Protein AF-A0A3D2R2W8-F1 (afdb_monomer_lite)

Secondary structure (DSSP, 8-state):
----------TTPPPPHHHHHHHHHHHHHTTT-TTHHHHHHHHHT--HHHHHHHHHHHHHHHHHHHTT---EEEEEEGGGHHHHHHH-B--HHHHHHTT-----S-SS-TT--TTSEEEEESS--HHHHHHHHHHS---EEEEEE-GGGGGSS-EEEESS-TT-GGGTT-GGGGGSHHHHHHTT-SEEE-TTS-EEE-SS--TTS-SSTT-EEEE-S-B-GGGEEEEEEE---

Sequence (233 aa):
MYKLDTLPINHGKHWSREAKIEAYQLALELKDDNDLFNKLANHYGRTTTSVQLIIREIAREKFIKSRNIEKLIHFTDARNIESIQKNGLISIDTLNKKKMHYYNCDDKRLDGITDGISISITKRNDYLFQAYHRRQKREWIEIELDPYLLCKANCYFFDTNAANKKFNNRHSELENVGAFISMFSDEVTIQDGRKINRINQSIDETTCSQAEIIVKYKIPKSKIIKITKINVS

pLDDT: mean 90.77, std 13.43, range [25.64, 98.75]

Structure (mmCIF, N/CA/C/O backbone):
data_AF-A0A3D2R2W8-F1
#
_entry.id   AF-A0A3D2R2W8-F1
#
loop_
_atom_site.group_PDB
_atom_site.id
_atom_site.type_symbol
_atom_site.label_atom_id
_atom_site.label_alt_id
_atom_site.label_comp_id
_atom_site.label_asym_id
_atom_site.label_entity_id
_atom_site.label_seq_id
_atom_site.pdbx_PDB_ins_code
_atom_site.Cartn_x
_atom_site.Cartn_y
_atom_site.Cartn_z
_atom_site.occupancy
_atom_site.B_iso_or_equiv
_atom_site.auth_seq_id
_atom_site.auth_comp_id
_atom_site.auth_asym_id
_atom_site.auth_atom_id
_atom_site.pdbx_PDB_model_num
ATOM 1 N N . MET A 1 1 ? -47.255 -19.828 18.029 1.00 29.34 1 MET A N 1
ATOM 2 C CA . MET A 1 1 ? -45.960 -20.394 17.607 1.00 29.34 1 MET A CA 1
ATOM 3 C C . MET A 1 1 ? -45.445 -19.519 16.465 1.00 29.34 1 MET A C 1
ATOM 5 O O . MET A 1 1 ? -46.146 -19.387 15.476 1.00 29.34 1 MET A O 1
ATOM 9 N N . TYR A 1 2 ? -44.324 -18.834 16.718 1.00 25.64 2 TYR A N 1
ATOM 10 C CA . TYR A 1 2 ? -43.532 -17.921 15.871 1.00 25.64 2 TYR A CA 1
ATOM 11 C C . TYR A 1 2 ? -44.209 -16.715 15.190 1.00 25.64 2 TYR A C 1
ATOM 13 O O . TYR A 1 2 ? -44.533 -16.729 14.008 1.00 25.64 2 TYR A O 1
ATOM 21 N N . LYS A 1 3 ? -44.268 -15.606 15.946 1.00 27.34 3 LYS A N 1
ATOM 22 C CA . LYS A 1 3 ? -44.033 -14.264 15.396 1.00 27.34 3 LYS A CA 1
ATOM 23 C C . LYS A 1 3 ? -42.553 -14.173 15.015 1.00 27.34 3 LYS A C 1
ATOM 25 O O . LYS A 1 3 ? -41.693 -14.344 15.874 1.00 27.34 3 LYS A O 1
ATOM 30 N N . LEU A 1 4 ? -42.260 -13.938 13.741 1.00 30.12 4 LEU A N 1
ATOM 31 C CA . LEU A 1 4 ? -40.958 -13.428 13.317 1.00 30.12 4 LEU A CA 1
ATOM 32 C C . LEU A 1 4 ? -41.031 -11.904 13.428 1.00 30.12 4 LEU A C 1
ATOM 34 O O . LEU A 1 4 ? -41.441 -11.217 12.495 1.00 30.12 4 LEU A O 1
ATOM 38 N N . ASP A 1 5 ? -40.715 -11.407 14.620 1.00 32.56 5 ASP A N 1
ATOM 39 C CA . ASP A 1 5 ? -40.625 -9.982 14.912 1.00 32.56 5 ASP A CA 1
ATOM 40 C C . ASP A 1 5 ? -39.363 -9.387 14.248 1.00 32.56 5 ASP A C 1
ATOM 42 O O . ASP A 1 5 ? -38.244 -9.847 14.456 1.00 32.56 5 ASP A O 1
ATOM 46 N N . THR A 1 6 ? -39.594 -8.365 13.417 1.00 34.97 6 THR A N 1
ATOM 47 C CA . THR A 1 6 ? -38.696 -7.270 12.998 1.00 34.97 6 THR A CA 1
ATOM 48 C C . THR A 1 6 ? -37.232 -7.590 12.644 1.00 34.97 6 THR A C 1
ATOM 50 O O . THR A 1 6 ? -36.365 -7.658 13.510 1.00 34.97 6 THR A O 1
ATOM 53 N N . LEU A 1 7 ? -36.898 -7.555 11.349 1.00 42.00 7 LEU A N 1
ATOM 54 C CA . LEU A 1 7 ? -35.577 -7.089 10.898 1.00 42.00 7 LEU A CA 1
ATOM 55 C C . LEU A 1 7 ? -35.745 -5.692 10.296 1.00 42.00 7 LEU A C 1
ATOM 57 O O . LEU A 1 7 ? -36.485 -5.543 9.324 1.00 42.00 7 LEU A O 1
ATOM 61 N N . PRO A 1 8 ? -35.075 -4.664 10.849 1.00 46.59 8 PRO A N 1
ATOM 62 C CA . PRO A 1 8 ? -34.125 -3.946 9.995 1.00 46.59 8 PRO A CA 1
ATOM 63 C C . PRO A 1 8 ? -32.961 -3.319 10.781 1.00 46.59 8 PRO A C 1
ATOM 65 O O . PRO A 1 8 ? -33.159 -2.363 11.528 1.00 46.59 8 PRO A O 1
ATOM 68 N N . ILE A 1 9 ? -31.717 -3.770 10.572 1.00 41.12 9 ILE A N 1
ATOM 69 C CA . ILE A 1 9 ? -30.545 -3.097 11.162 1.00 41.12 9 ILE A CA 1
ATOM 70 C C . ILE A 1 9 ? -29.422 -2.934 10.119 1.00 41.12 9 ILE A C 1
ATOM 72 O O . ILE A 1 9 ? -28.609 -3.815 9.872 1.00 41.12 9 ILE A O 1
ATOM 76 N N . ASN A 1 10 ? -29.380 -1.738 9.522 1.00 49.50 10 ASN A N 1
ATOM 77 C CA . ASN A 1 10 ? -28.161 -0.989 9.173 1.00 49.50 10 ASN A CA 1
ATOM 78 C C . ASN A 1 10 ? -27.127 -1.530 8.155 1.00 49.50 10 ASN A C 1
ATOM 80 O O . ASN A 1 10 ? -26.025 -0.973 8.091 1.00 49.50 10 ASN A O 1
ATOM 84 N N . HIS A 1 11 ? -27.444 -2.486 7.279 1.00 43.28 11 HIS A N 1
ATOM 85 C CA . HIS A 1 11 ? -26.624 -2.715 6.077 1.00 43.28 11 HIS A CA 1
ATOM 86 C C . HIS A 1 11 ? -26.770 -1.529 5.097 1.00 43.28 11 HIS A C 1
ATOM 88 O O . HIS A 1 11 ? -27.789 -1.401 4.428 1.00 43.28 11 HIS A O 1
ATOM 94 N N . GLY A 1 12 ? -25.767 -0.640 5.018 1.00 54.75 12 GLY A N 1
ATOM 95 C CA . GLY A 1 12 ? -25.630 0.314 3.900 1.00 54.75 12 GLY A CA 1
ATOM 96 C C . GL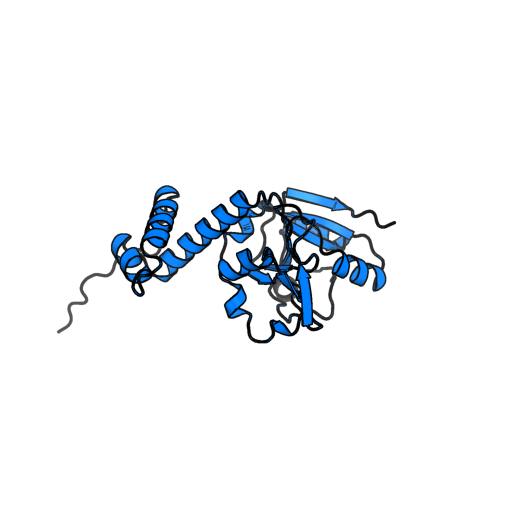Y A 1 12 ? -25.625 1.817 4.211 1.00 54.75 12 GLY A C 1
ATOM 97 O O . GLY A 1 12 ? -25.397 2.603 3.296 1.00 54.75 12 GLY A O 1
ATOM 98 N N . LYS A 1 13 ? -25.811 2.269 5.460 1.00 69.50 13 LYS A N 1
ATOM 99 C CA . LYS A 1 13 ? -25.605 3.701 5.769 1.00 69.50 13 LYS A CA 1
ATOM 100 C C . LYS A 1 13 ? -24.108 4.031 5.726 1.00 69.50 13 LYS A C 1
ATOM 102 O O . LYS A 1 13 ? -23.318 3.441 6.463 1.00 69.50 13 LYS A O 1
ATOM 107 N N . HIS A 1 14 ? -23.739 5.000 4.893 1.00 81.94 14 HIS A N 1
ATOM 108 C CA . HIS A 1 14 ? -22.383 5.535 4.842 1.00 81.94 14 HIS A CA 1
ATOM 109 C C . HIS A 1 14 ? -21.988 6.158 6.190 1.00 81.94 14 HIS A C 1
ATOM 111 O O . HIS A 1 14 ? -22.791 6.829 6.836 1.00 81.94 14 HIS A O 1
ATOM 117 N N . TRP A 1 15 ? -20.745 5.931 6.614 1.00 89.38 15 TRP A N 1
ATOM 118 C CA . TRP A 1 15 ? -20.156 6.649 7.743 1.00 89.38 15 TRP A CA 1
ATOM 119 C C . TRP A 1 15 ? -19.832 8.081 7.317 1.00 89.38 15 TRP A C 1
ATOM 121 O O . TRP A 1 15 ? -19.119 8.264 6.325 1.00 89.38 15 TRP A O 1
ATOM 131 N N . SER A 1 16 ? -20.315 9.076 8.066 1.00 92.38 16 SER A N 1
ATOM 132 C CA . SER A 1 16 ? -19.836 10.453 7.912 1.00 92.38 16 SER A CA 1
ATOM 133 C C . SER A 1 16 ? -18.370 10.548 8.336 1.00 92.38 16 SER A C 1
ATOM 135 O O . SER A 1 16 ? -17.876 9.707 9.094 1.00 92.38 16 SER A O 1
ATOM 137 N N . ARG A 1 17 ? -17.649 11.557 7.840 1.00 92.69 17 ARG A N 1
ATOM 138 C CA . ARG A 1 17 ? -16.234 11.738 8.187 1.00 92.69 17 ARG A CA 1
ATOM 139 C C . ARG A 1 17 ? -16.066 11.991 9.685 1.00 92.69 17 ARG A C 1
ATOM 141 O O . ARG A 1 17 ? -15.151 11.438 10.287 1.00 92.69 17 ARG A O 1
ATOM 148 N N . GLU A 1 18 ? -16.978 12.754 10.272 1.00 94.38 18 GLU A N 1
ATOM 149 C CA . GLU A 1 18 ? -17.028 13.081 11.696 1.00 94.38 18 GLU A CA 1
ATOM 150 C C . GLU A 1 18 ? -17.170 11.803 12.527 1.00 94.38 18 GLU A C 1
ATOM 152 O O . GLU A 1 18 ? -16.348 11.560 13.406 1.00 94.38 18 GLU A O 1
ATOM 157 N N . ALA A 1 19 ? -18.114 10.925 12.167 1.00 93.81 19 ALA A N 1
ATOM 158 C CA . ALA A 1 19 ? -18.330 9.660 12.868 1.00 93.81 19 ALA A CA 1
ATOM 159 C C . ALA A 1 19 ? -17.127 8.712 12.752 1.00 93.81 19 ALA A C 1
ATOM 161 O O . ALA A 1 19 ? -16.802 8.007 13.703 1.00 93.81 19 ALA A O 1
ATOM 162 N N . LYS A 1 20 ? -16.430 8.689 11.603 1.00 95.12 20 LYS A N 1
ATOM 163 C CA . LYS A 1 20 ? -15.195 7.894 11.472 1.00 95.12 20 LYS A CA 1
ATOM 164 C C . LYS A 1 20 ? -14.096 8.400 12.405 1.00 95.12 20 LYS A C 1
ATOM 166 O O . LYS A 1 20 ? -13.394 7.597 13.015 1.00 95.12 20 LYS A O 1
ATOM 171 N N . ILE A 1 21 ? -13.923 9.721 12.477 1.00 95.94 21 ILE A N 1
ATOM 172 C CA . ILE A 1 21 ? -12.906 10.355 13.322 1.00 95.94 21 ILE A CA 1
ATOM 173 C C . ILE A 1 21 ? -13.226 10.114 14.795 1.00 95.94 21 ILE A C 1
ATOM 175 O O . ILE A 1 21 ? -12.336 9.705 15.531 1.00 95.94 21 ILE A O 1
ATOM 179 N N . GLU A 1 22 ? -14.473 10.323 15.206 1.00 96.38 22 GLU A N 1
ATOM 180 C CA . GLU A 1 22 ? -14.934 10.081 16.574 1.00 96.38 22 GLU A CA 1
ATOM 181 C C . GLU A 1 22 ? -14.716 8.620 16.987 1.00 96.38 22 GLU A C 1
ATOM 183 O O . GLU A 1 22 ? -14.049 8.360 17.985 1.00 96.38 22 GLU A O 1
ATOM 188 N N . ALA A 1 23 ? -15.157 7.661 16.166 1.00 95.38 23 ALA A N 1
ATOM 189 C CA . ALA A 1 23 ? -14.964 6.239 16.440 1.00 95.38 23 ALA A CA 1
ATOM 190 C C . ALA A 1 23 ? -13.480 5.861 16.568 1.00 95.38 23 ALA A C 1
ATOM 192 O O . ALA A 1 23 ? -13.120 5.021 17.390 1.00 95.38 23 ALA A O 1
ATOM 193 N N . TYR A 1 24 ? -12.608 6.484 15.768 1.00 96.88 24 TYR A N 1
ATOM 194 C CA . TYR A 1 24 ? -11.163 6.310 15.892 1.00 96.88 24 TYR A CA 1
ATOM 195 C C . TYR A 1 24 ? -10.615 6.878 17.212 1.00 96.88 24 TYR A C 1
ATOM 197 O O . TYR A 1 24 ? -9.767 6.234 17.822 1.00 96.88 24 TYR A O 1
ATOM 205 N N . GLN A 1 25 ? -11.085 8.043 17.671 1.00 96.56 25 GLN A N 1
ATOM 206 C CA . GLN A 1 25 ? -10.645 8.612 18.953 1.00 96.56 25 GLN A CA 1
ATOM 207 C C . GLN A 1 25 ? -11.090 7.751 20.134 1.00 96.56 25 GLN A C 1
ATOM 209 O O . GLN A 1 25 ? -10.258 7.367 20.951 1.00 96.56 25 GLN A O 1
ATOM 214 N N . LEU A 1 26 ? -12.360 7.341 20.153 1.00 95.81 26 LEU A N 1
ATOM 215 C CA . LEU A 1 26 ? -12.875 6.418 21.166 1.00 95.81 26 LEU A CA 1
ATOM 216 C C . LEU A 1 26 ? -12.089 5.100 21.182 1.00 95.81 26 LEU A C 1
ATOM 218 O O . LEU A 1 26 ? -11.812 4.547 22.243 1.00 95.81 26 LEU A O 1
ATOM 222 N N . ALA A 1 27 ? -11.674 4.604 20.013 1.00 95.19 27 ALA A N 1
ATOM 223 C CA . ALA A 1 27 ? -10.847 3.404 19.928 1.00 95.19 27 ALA A CA 1
ATOM 224 C C . ALA A 1 27 ? -9.443 3.572 20.527 1.00 95.19 27 ALA A C 1
ATOM 226 O O . ALA A 1 27 ? -8.891 2.601 21.038 1.00 95.19 27 ALA A O 1
ATOM 227 N N . LEU A 1 28 ?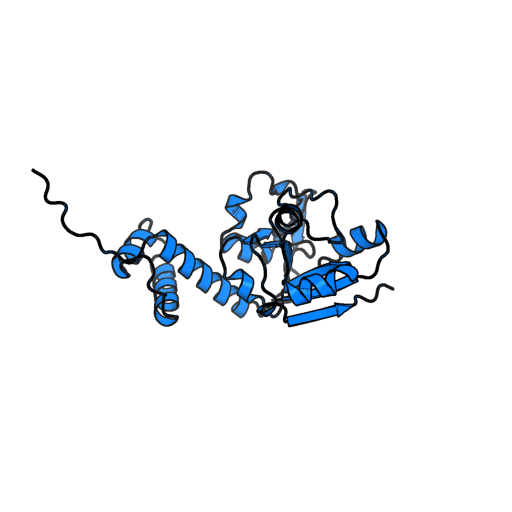 -8.863 4.776 20.479 1.00 94.06 28 LEU A N 1
ATOM 228 C CA . LEU A 1 28 ? -7.593 5.065 21.151 1.00 94.06 28 LEU A CA 1
ATOM 229 C C . LEU A 1 28 ? -7.753 5.130 22.674 1.00 94.06 28 LEU A C 1
ATOM 231 O O . LEU A 1 28 ? -6.869 4.665 23.391 1.00 94.06 28 LEU A O 1
ATOM 235 N N . GLU A 1 29 ? -8.864 5.685 23.158 1.00 93.94 29 GLU A N 1
ATOM 236 C CA . GLU A 1 29 ? -9.182 5.776 24.591 1.00 93.94 29 GLU A CA 1
ATOM 237 C C . GLU A 1 29 ? -9.434 4.395 25.210 1.00 93.94 29 GLU A C 1
ATOM 239 O O . GLU A 1 29 ? -9.015 4.118 26.330 1.00 93.94 29 GLU A O 1
ATOM 244 N N . LEU A 1 30 ? -10.069 3.505 24.449 1.00 90.31 30 LEU A N 1
ATOM 245 C CA . LEU A 1 30 ? -10.447 2.151 24.855 1.00 90.31 30 LEU A CA 1
ATOM 246 C C . LEU A 1 30 ? -9.452 1.077 24.370 1.00 90.31 30 LEU A C 1
ATOM 248 O O . LEU A 1 30 ? -9.806 -0.095 24.272 1.00 90.31 30 LEU A O 1
ATOM 252 N N . LYS A 1 31 ? -8.210 1.445 24.031 1.00 87.31 31 LYS A N 1
ATOM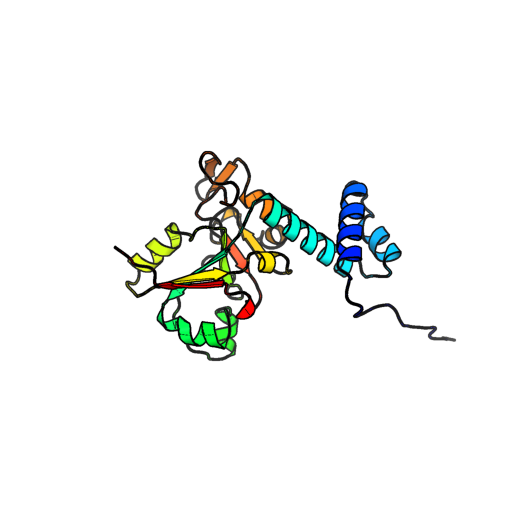 253 C CA . LYS A 1 31 ? -7.230 0.529 23.408 1.00 87.31 31 LYS A CA 1
ATOM 254 C C . LYS A 1 31 ? -6.911 -0.728 24.235 1.00 87.31 31 LYS A C 1
ATOM 256 O O . LYS A 1 31 ? -6.542 -1.746 23.659 1.00 87.31 31 LYS A O 1
ATOM 261 N N . ASP A 1 32 ? -7.044 -0.638 25.559 1.00 90.75 32 ASP A N 1
ATOM 262 C CA . ASP A 1 32 ? -6.749 -1.717 26.511 1.00 90.75 32 ASP A CA 1
ATOM 263 C C . ASP A 1 32 ? -8.006 -2.549 26.854 1.00 90.75 32 ASP A C 1
ATOM 265 O O . ASP A 1 32 ? -7.963 -3.463 27.677 1.00 90.75 32 ASP A O 1
ATOM 269 N N . ASP A 1 33 ? -9.143 -2.239 26.225 1.00 91.00 33 ASP A N 1
ATOM 270 C CA . A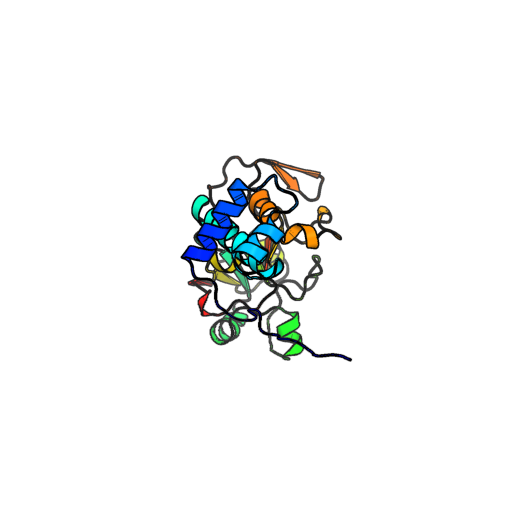SP A 1 33 ? -10.419 -2.914 26.429 1.00 91.00 33 ASP A CA 1
ATOM 271 C C . ASP A 1 33 ? -10.609 -4.061 25.427 1.00 91.00 33 ASP A C 1
ATOM 273 O O . ASP A 1 33 ? -10.778 -3.852 24.222 1.00 91.00 33 ASP A O 1
ATOM 277 N N . ASN A 1 34 ? -10.654 -5.294 25.935 1.00 91.00 34 ASN A N 1
ATOM 278 C CA . ASN A 1 34 ? -10.865 -6.492 25.117 1.00 91.00 34 ASN A CA 1
ATOM 279 C C . ASN A 1 34 ? -12.229 -6.511 24.396 1.00 91.00 34 ASN A C 1
ATOM 281 O O . ASN A 1 34 ? -12.388 -7.247 23.422 1.00 91.00 34 ASN A O 1
ATOM 285 N N . ASP A 1 35 ? -13.202 -5.710 24.843 1.00 93.19 35 ASP A N 1
ATOM 286 C CA . ASP A 1 35 ? -14.546 -5.614 24.263 1.00 93.19 35 ASP A CA 1
ATOM 287 C C . ASP A 1 35 ? -14.755 -4.347 23.404 1.00 93.19 35 ASP A C 1
ATOM 289 O O . ASP A 1 35 ? -15.863 -4.076 22.931 1.00 93.19 35 ASP A O 1
ATOM 293 N N . LEU A 1 36 ? -13.683 -3.580 23.149 1.00 93.69 36 LEU A N 1
ATOM 294 C CA . LEU A 1 36 ? -13.671 -2.324 22.385 1.00 93.69 36 LEU A CA 1
ATOM 295 C C . LEU A 1 36 ? -14.598 -2.344 21.158 1.00 93.69 36 LEU A C 1
ATOM 297 O O . LEU A 1 36 ? -15.464 -1.480 20.990 1.00 93.69 36 LEU A O 1
ATOM 301 N N . PHE A 1 37 ? -14.420 -3.327 20.270 1.00 94.31 37 PHE A N 1
ATOM 302 C CA . PHE A 1 37 ? -15.144 -3.341 19.000 1.00 94.31 37 PHE A CA 1
ATOM 303 C C . PHE A 1 37 ? -16.633 -3.639 19.170 1.00 94.31 37 PHE A C 1
ATOM 305 O O . PHE A 1 37 ? -17.421 -3.120 18.381 1.00 94.31 37 PHE A O 1
ATOM 312 N N . ASN A 1 38 ? -17.029 -4.426 20.174 1.00 95.38 38 ASN A N 1
ATOM 313 C CA . ASN A 1 38 ? -18.440 -4.688 20.462 1.00 95.38 38 ASN A CA 1
ATOM 314 C C . ASN A 1 38 ? -19.109 -3.448 21.062 1.00 95.38 38 ASN A C 1
ATOM 316 O O . ASN A 1 38 ? -20.209 -3.086 20.645 1.00 95.38 38 ASN A O 1
ATOM 320 N N . LYS A 1 39 ? -18.423 -2.734 21.963 1.00 94.75 39 LYS A N 1
ATOM 321 C CA . LYS A 1 39 ? -18.916 -1.469 22.531 1.00 94.75 39 LYS A CA 1
ATOM 322 C C . LYS A 1 39 ? -19.158 -0.419 21.455 1.00 94.75 39 LYS A C 1
ATOM 324 O O . LYS A 1 39 ? -20.251 0.140 21.378 1.00 94.75 39 LYS A O 1
ATOM 329 N N . LEU A 1 40 ? -18.181 -0.203 20.574 1.00 95.00 40 LEU A N 1
ATOM 330 C CA . LEU A 1 40 ? -18.328 0.738 19.464 1.00 95.00 40 LEU A CA 1
ATOM 331 C C . LEU A 1 40 ? -19.383 0.279 18.446 1.00 95.00 40 LEU A C 1
ATOM 333 O O . LEU A 1 40 ? -20.152 1.097 17.945 1.00 95.00 40 LEU A O 1
ATOM 337 N N . ALA A 1 41 ? -19.455 -1.021 18.150 1.00 94.50 41 ALA A N 1
ATOM 338 C CA . ALA A 1 41 ? -20.491 -1.587 17.288 1.00 94.50 41 ALA A CA 1
ATOM 339 C C . ALA A 1 41 ? -21.898 -1.283 17.824 1.00 94.50 41 ALA A C 1
ATOM 341 O O . ALA A 1 41 ? -22.739 -0.776 17.079 1.00 94.50 41 ALA A O 1
ATOM 342 N N . ASN A 1 42 ? -22.124 -1.506 19.119 1.00 93.75 42 ASN A N 1
ATOM 343 C CA . ASN A 1 42 ? -23.388 -1.199 19.784 1.00 93.75 42 ASN A CA 1
ATOM 344 C C . ASN A 1 42 ? -23.674 0.310 19.794 1.00 93.75 42 ASN A C 1
ATOM 346 O O . ASN A 1 42 ? -24.772 0.715 19.420 1.00 93.75 42 ASN A O 1
ATOM 350 N N . HIS A 1 43 ? -22.680 1.137 20.141 1.00 92.44 43 HIS A N 1
ATOM 351 C CA . HIS A 1 43 ? -22.812 2.597 20.185 1.00 92.44 43 HIS A CA 1
ATOM 352 C C . HIS A 1 43 ? -23.249 3.187 18.836 1.00 92.44 43 HIS A C 1
ATOM 354 O O . HIS A 1 43 ? -24.179 3.985 18.772 1.00 92.44 43 HIS A O 1
ATOM 360 N N . TYR A 1 44 ? -22.626 2.748 17.739 1.00 92.12 44 TYR A N 1
ATOM 361 C CA . TYR A 1 44 ? -22.931 3.251 16.398 1.00 92.12 44 TYR A CA 1
ATOM 362 C C . TYR A 1 44 ? -24.054 2.480 15.681 1.00 92.12 44 TYR A C 1
ATOM 364 O O . TYR A 1 44 ? -24.418 2.831 14.554 1.00 92.12 44 TYR A O 1
ATOM 372 N N . GLY A 1 45 ? -24.594 1.414 16.284 1.00 91.38 45 GLY A N 1
ATOM 373 C CA . GLY A 1 45 ? -25.567 0.520 15.647 1.00 91.38 45 GLY A CA 1
ATOM 374 C C . GLY A 1 45 ? -25.014 -0.147 14.380 1.00 91.38 45 GLY A C 1
ATOM 375 O O . GLY A 1 45 ? -25.681 -0.184 13.341 1.00 91.38 45 GLY A O 1
ATOM 376 N N . ARG A 1 46 ? -23.760 -0.606 14.422 1.00 91.44 46 ARG A N 1
ATOM 377 C CA . ARG A 1 46 ? -22.985 -1.135 13.286 1.00 91.44 46 ARG A CA 1
ATOM 378 C C . ARG A 1 46 ? -22.424 -2.513 13.609 1.00 91.44 46 ARG A C 1
ATOM 380 O O . ARG A 1 46 ? -22.275 -2.880 14.760 1.00 91.44 46 ARG A O 1
ATOM 387 N N . THR A 1 47 ? -22.036 -3.266 12.584 1.00 93.31 47 THR A N 1
ATOM 388 C CA . THR A 1 47 ? -21.254 -4.500 12.775 1.00 93.31 47 THR A CA 1
ATOM 389 C C . THR A 1 47 ? -19.838 -4.172 13.261 1.00 93.31 47 THR A C 1
ATOM 391 O O . THR A 1 47 ? -19.255 -3.192 12.783 1.00 93.31 47 THR A O 1
ATOM 394 N N . THR A 1 48 ? -19.233 -5.046 14.065 1.00 94.25 48 THR A N 1
ATOM 395 C CA . THR A 1 48 ? -17.820 -4.948 14.484 1.00 94.25 48 THR A CA 1
ATOM 396 C C . THR A 1 48 ? -16.863 -4.820 13.297 1.00 94.25 48 THR A C 1
ATOM 398 O O . THR A 1 48 ? -15.974 -3.972 13.311 1.00 94.25 48 THR A O 1
ATOM 401 N N . THR A 1 49 ? -17.088 -5.575 12.216 1.00 91.50 49 THR A N 1
ATOM 402 C CA . THR A 1 49 ? -16.299 -5.489 10.976 1.00 91.50 49 THR A CA 1
ATOM 403 C C . THR A 1 49 ? -16.315 -4.081 10.383 1.00 91.50 49 THR A C 1
ATOM 405 O O . THR A 1 49 ? -15.264 -3.536 10.057 1.00 91.50 49 THR A O 1
ATOM 408 N N . SER A 1 50 ? -17.491 -3.455 10.276 1.00 92.19 50 SER A N 1
ATOM 409 C CA . SER A 1 50 ? -17.602 -2.080 9.774 1.00 92.19 50 SER A CA 1
ATOM 410 C C . SER A 1 50 ? -16.838 -1.078 10.641 1.00 92.19 50 SER A C 1
ATOM 412 O O . SER A 1 50 ? -16.242 -0.160 10.083 1.00 92.19 50 SER A O 1
ATOM 414 N N . VAL A 1 51 ? -16.863 -1.235 11.966 1.00 93.94 51 VAL A N 1
ATOM 415 C CA . VAL A 1 51 ? -16.134 -0.361 12.899 1.00 93.94 51 VAL A CA 1
ATOM 416 C C . VAL A 1 51 ? -14.622 -0.562 12.761 1.00 93.94 51 VAL A C 1
ATOM 418 O O . VAL A 1 51 ? -13.867 0.399 12.645 1.00 93.94 51 VAL A O 1
ATOM 421 N N . GLN A 1 52 ? -14.162 -1.812 12.683 1.00 92.69 52 GLN A N 1
ATOM 422 C CA . GLN A 1 52 ? -12.748 -2.112 12.452 1.00 92.69 52 GLN A CA 1
ATOM 423 C C . GLN A 1 52 ? -12.245 -1.512 11.136 1.00 92.69 52 GLN A C 1
ATOM 425 O O . GLN A 1 52 ? -11.149 -0.959 11.097 1.00 92.69 52 GLN A O 1
ATOM 430 N N . LEU A 1 53 ? -13.033 -1.602 10.059 1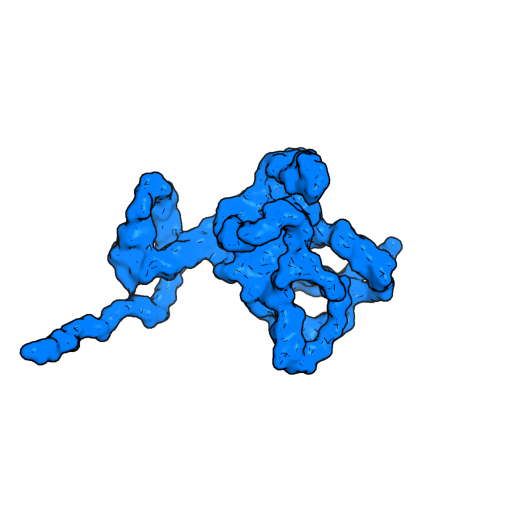.00 91.75 53 LEU A N 1
ATOM 431 C CA . LEU A 1 53 ? -12.657 -1.061 8.753 1.00 91.75 53 LEU A CA 1
ATOM 432 C C . LEU A 1 53 ? -12.471 0.459 8.787 1.00 91.75 53 LEU A C 1
ATOM 434 O O . LEU A 1 53 ? -11.459 0.939 8.283 1.00 91.75 53 LEU A O 1
ATOM 438 N N . ILE A 1 54 ? -13.390 1.208 9.407 1.00 93.94 54 ILE A N 1
ATOM 439 C CA . ILE A 1 54 ? -13.268 2.673 9.484 1.00 93.94 54 ILE A CA 1
ATOM 440 C C . ILE A 1 54 ? -12.145 3.112 10.425 1.00 93.94 54 ILE A C 1
ATOM 442 O O . ILE A 1 54 ? -11.442 4.069 10.111 1.00 93.94 54 ILE A O 1
ATOM 446 N N . ILE A 1 55 ? -11.904 2.387 11.524 1.00 94.75 55 ILE A N 1
ATOM 447 C CA . ILE A 1 55 ? -10.776 2.677 12.422 1.00 94.75 55 ILE A CA 1
ATOM 448 C C . ILE A 1 55 ? -9.464 2.470 11.668 1.00 94.75 55 ILE A C 1
ATOM 450 O O . ILE A 1 55 ? -8.600 3.343 11.694 1.00 94.75 55 ILE A O 1
ATOM 454 N N . ARG A 1 56 ? -9.325 1.349 10.944 1.00 94.31 56 ARG A N 1
ATOM 455 C CA . ARG A 1 56 ? -8.149 1.075 10.103 1.00 94.31 56 ARG A CA 1
ATOM 456 C C . ARG A 1 56 ? -7.967 2.145 9.024 1.00 94.31 56 ARG A C 1
ATOM 458 O O . ARG A 1 56 ? -6.843 2.590 8.816 1.00 94.31 56 ARG A O 1
ATOM 465 N N . GLU A 1 57 ? -9.046 2.568 8.365 1.00 95.00 57 GLU A N 1
ATOM 466 C CA . GLU A 1 57 ? -9.025 3.628 7.348 1.00 95.00 57 GLU A CA 1
ATOM 467 C C . GLU A 1 57 ? -8.447 4.933 7.919 1.00 95.00 57 GLU A C 1
ATOM 469 O O . GLU A 1 57 ? -7.465 5.453 7.388 1.00 95.00 57 GLU A O 1
ATOM 474 N N . ILE A 1 58 ? -8.995 5.421 9.039 1.00 97.25 58 ILE A N 1
ATOM 475 C CA . ILE A 1 58 ? -8.552 6.670 9.677 1.00 97.25 58 ILE A CA 1
ATOM 476 C C . ILE A 1 58 ? -7.137 6.551 10.247 1.00 97.25 58 ILE A C 1
ATOM 478 O O . ILE A 1 58 ? -6.352 7.493 10.130 1.00 97.25 58 ILE A O 1
ATOM 482 N N . ALA A 1 59 ? -6.782 5.403 10.826 1.00 97.06 59 ALA A N 1
ATOM 483 C CA . ALA A 1 59 ? -5.441 5.161 11.347 1.00 97.06 59 ALA A CA 1
ATOM 484 C C . ALA A 1 59 ? -4.381 5.268 10.238 1.00 97.06 59 ALA A C 1
ATOM 486 O O . ALA A 1 59 ? -3.368 5.948 10.406 1.00 97.06 59 ALA A O 1
ATOM 487 N N . ARG A 1 60 ? -4.638 4.657 9.073 1.00 97.56 60 ARG A N 1
ATOM 488 C CA . ARG A 1 60 ? -3.748 4.760 7.907 1.00 97.56 60 ARG A CA 1
ATOM 489 C C . ARG A 1 60 ? -3.719 6.177 7.339 1.00 97.56 60 ARG A C 1
ATOM 491 O O . ARG A 1 60 ? -2.634 6.659 7.030 1.00 97.56 60 ARG A O 1
ATOM 498 N N . GLU A 1 61 ? -4.865 6.861 7.262 1.00 98.00 61 GLU A N 1
ATOM 499 C CA . GLU A 1 61 ? -4.943 8.264 6.821 1.00 98.00 61 GLU A CA 1
ATOM 500 C C . GLU A 1 61 ? -4.062 9.166 7.699 1.00 98.00 61 GLU A C 1
ATOM 502 O O . GLU A 1 61 ? -3.273 9.965 7.193 1.00 98.00 61 GLU A O 1
ATOM 507 N N . LYS A 1 62 ? -4.166 9.020 9.026 1.00 98.06 62 LYS A N 1
ATOM 508 C CA . LYS A 1 62 ? -3.351 9.768 9.989 1.00 98.06 62 LYS A CA 1
ATOM 509 C C . LYS A 1 62 ? -1.872 9.423 9.872 1.00 98.06 62 LYS A C 1
ATOM 511 O O . LYS A 1 62 ? -1.052 10.336 9.920 1.00 98.06 62 LYS A O 1
ATOM 516 N N . PHE A 1 63 ? -1.527 8.151 9.682 1.00 98.38 63 PHE A N 1
ATOM 517 C CA . PHE A 1 63 ? -0.132 7.745 9.533 1.00 98.38 63 PHE A CA 1
ATOM 518 C C . PHE A 1 63 ? 0.503 8.318 8.257 1.00 98.38 63 PHE A C 1
ATOM 520 O O . PHE A 1 63 ? 1.564 8.934 8.343 1.00 98.38 63 PHE A O 1
ATOM 527 N N . ILE A 1 64 ? -0.187 8.223 7.111 1.00 98.62 64 ILE A N 1
ATOM 528 C CA . ILE A 1 64 ? 0.217 8.841 5.831 1.00 98.62 64 ILE A CA 1
ATOM 529 C C . ILE A 1 64 ? 0.525 10.326 6.021 1.00 98.62 64 ILE A C 1
ATOM 531 O O . ILE A 1 64 ? 1.598 10.787 5.635 1.00 98.62 64 ILE A O 1
ATOM 535 N N . LYS A 1 65 ? -0.386 11.055 6.679 1.00 98.38 65 LYS A N 1
ATOM 536 C CA . LYS A 1 65 ? -0.214 12.480 6.983 1.00 98.38 65 LYS A CA 1
ATOM 537 C C . LYS A 1 65 ? 0.979 12.734 7.894 1.00 98.38 65 LYS A C 1
ATOM 539 O O . LYS A 1 65 ? 1.788 13.596 7.596 1.00 98.38 65 LYS A O 1
ATOM 544 N N . SER A 1 66 ? 1.109 11.974 8.980 1.00 98.25 66 SER A N 1
ATOM 545 C CA . SER A 1 66 ? 2.198 12.157 9.950 1.00 98.25 66 SER A CA 1
ATOM 546 C C . SER A 1 66 ? 3.585 11.926 9.349 1.00 98.25 66 SER A C 1
ATOM 548 O O . SER A 1 66 ? 4.564 12.499 9.816 1.00 98.25 66 SER A O 1
ATOM 550 N N . ARG A 1 67 ? 3.665 11.084 8.314 1.00 98.00 67 ARG A N 1
ATOM 551 C CA . ARG A 1 67 ? 4.897 10.770 7.598 1.00 98.00 67 ARG A CA 1
ATOM 552 C C . ARG A 1 67 ? 5.123 11.637 6.364 1.00 98.00 67 ARG A C 1
ATOM 554 O O . ARG A 1 67 ? 6.139 11.438 5.726 1.00 98.00 67 ARG A O 1
ATOM 561 N N . ASN A 1 68 ? 4.226 12.569 6.027 1.00 98.19 68 ASN A N 1
ATOM 562 C CA . ASN A 1 68 ? 4.278 13.354 4.786 1.00 98.19 68 ASN A CA 1
ATOM 563 C C . ASN A 1 68 ? 4.430 12.485 3.524 1.00 98.19 68 ASN A C 1
ATOM 565 O O . ASN A 1 68 ? 5.158 12.836 2.603 1.00 98.19 68 ASN A O 1
ATOM 569 N N . ILE A 1 69 ? 3.753 11.332 3.472 1.00 98.56 69 ILE A N 1
ATOM 570 C CA . ILE A 1 69 ? 3.781 10.490 2.272 1.00 98.56 69 ILE A CA 1
ATOM 571 C C . ILE A 1 69 ? 2.900 11.154 1.215 1.00 98.56 69 ILE A C 1
ATOM 573 O O . ILE A 1 69 ? 1.679 11.201 1.364 1.00 98.56 69 ILE A O 1
ATOM 577 N N . GLU A 1 70 ? 3.518 11.637 0.141 1.00 98.31 70 GLU A N 1
ATOM 578 C CA . GLU A 1 70 ? 2.826 12.346 -0.945 1.00 98.31 70 GLU A CA 1
ATOM 579 C C . GLU A 1 70 ? 2.508 11.448 -2.143 1.00 98.31 70 GLU A C 1
ATOM 581 O O . GLU A 1 70 ? 1.585 11.731 -2.908 1.00 98.31 70 GLU A O 1
ATOM 586 N N . LYS A 1 71 ? 3.253 10.349 -2.307 1.00 98.38 71 LYS A N 1
ATOM 587 C CA . LYS A 1 71 ? 3.113 9.454 -3.457 1.00 98.38 71 LYS A CA 1
ATOM 588 C C . LYS A 1 71 ? 3.517 8.019 -3.159 1.00 98.38 71 LYS A C 1
ATOM 590 O O . LYS A 1 71 ? 4.401 7.740 -2.350 1.00 98.38 71 LYS A O 1
ATOM 595 N N . LEU A 1 72 ? 2.893 7.106 -3.892 1.00 98.69 72 LEU A N 1
ATOM 596 C CA . LEU A 1 72 ? 3.335 5.722 -4.036 1.00 98.69 72 LEU A CA 1
ATOM 597 C C . LEU A 1 72 ? 3.810 5.502 -5.463 1.00 98.69 72 LEU A C 1
ATOM 599 O O . LEU A 1 72 ? 3.338 6.165 -6.384 1.00 98.69 72 LEU A O 1
ATOM 603 N N . ILE A 1 73 ? 4.716 4.555 -5.647 1.00 98.56 73 ILE A N 1
ATOM 604 C CA . ILE A 1 73 ? 5.384 4.319 -6.916 1.00 98.56 73 ILE A CA 1
ATOM 605 C C . ILE A 1 73 ? 5.083 2.908 -7.406 1.00 98.56 73 ILE A C 1
ATOM 607 O O . ILE A 1 73 ? 5.359 1.926 -6.722 1.00 98.56 73 ILE A O 1
ATOM 611 N N . HIS A 1 74 ? 4.557 2.801 -8.619 1.00 97.81 74 HIS A N 1
ATOM 612 C CA . HIS A 1 74 ? 4.553 1.565 -9.396 1.00 97.81 74 HIS A CA 1
ATOM 613 C C . HIS A 1 74 ? 5.430 1.760 -10.628 1.00 97.81 74 HIS A C 1
ATOM 615 O O . HIS A 1 74 ? 5.453 2.847 -11.197 1.00 97.81 74 HIS A O 1
ATOM 621 N N . PHE A 1 75 ? 6.113 0.719 -11.089 1.00 96.94 75 PHE A N 1
ATOM 622 C CA . PHE A 1 75 ? 6.825 0.774 -12.359 1.00 96.94 75 PHE A CA 1
ATOM 623 C C . PHE A 1 75 ? 6.472 -0.432 -13.220 1.00 96.94 75 PHE A C 1
ATOM 625 O O . PHE A 1 75 ? 6.235 -1.535 -12.726 1.00 96.94 75 PHE A O 1
ATOM 632 N N . THR A 1 76 ? 6.412 -0.213 -14.528 1.00 96.56 76 THR A N 1
ATOM 633 C CA . THR A 1 76 ? 6.035 -1.251 -15.485 1.00 96.56 76 THR A CA 1
ATOM 634 C C . THR A 1 76 ? 6.591 -0.951 -16.874 1.00 96.56 76 THR A C 1
ATOM 636 O O . THR A 1 76 ? 7.211 0.086 -17.108 1.00 96.56 76 THR A O 1
ATOM 639 N N . ASP A 1 77 ? 6.390 -1.883 -17.795 1.00 96.44 77 ASP A N 1
ATOM 640 C CA . ASP A 1 77 ? 6.739 -1.746 -19.203 1.00 96.44 77 ASP A CA 1
ATOM 641 C C . ASP A 1 77 ? 5.962 -0.588 -19.854 1.00 96.44 77 ASP A C 1
ATOM 643 O O . ASP A 1 77 ? 4.739 -0.489 -19.711 1.00 96.44 77 ASP A O 1
ATOM 647 N N . ALA A 1 78 ? 6.651 0.280 -20.602 1.00 97.00 78 ALA A N 1
ATOM 648 C CA . ALA A 1 78 ? 6.040 1.443 -21.249 1.00 97.00 78 ALA A CA 1
ATOM 649 C C . ALA A 1 78 ? 4.920 1.072 -22.233 1.00 97.00 78 ALA A C 1
ATOM 651 O O . ALA A 1 78 ? 4.001 1.858 -22.460 1.00 97.00 78 ALA A O 1
ATOM 652 N N . ARG A 1 79 ? 4.927 -0.144 -22.784 1.00 97.06 79 ARG A N 1
ATOM 653 C CA . ARG A 1 79 ? 3.865 -0.603 -23.688 1.00 97.06 79 ARG A CA 1
ATOM 654 C C . ARG A 1 79 ? 2.520 -0.812 -22.979 1.00 97.06 79 ARG A C 1
ATOM 656 O O . ARG A 1 79 ? 1.494 -0.908 -23.643 1.00 97.06 79 ARG A O 1
ATOM 663 N N . ASN A 1 80 ? 2.493 -0.836 -21.643 1.00 97.19 80 ASN A N 1
ATOM 664 C CA . ASN A 1 80 ? 1.255 -0.929 -20.865 1.00 97.19 80 ASN A CA 1
ATOM 665 C C . ASN A 1 80 ? 0.520 0.422 -20.703 1.00 97.19 80 ASN A C 1
ATOM 667 O O . ASN A 1 80 ? -0.612 0.418 -20.213 1.00 97.19 80 ASN A O 1
ATOM 671 N N . ILE A 1 81 ? 1.114 1.562 -21.102 1.00 97.00 81 ILE A N 1
ATOM 672 C CA . ILE A 1 81 ? 0.566 2.917 -20.860 1.00 97.00 81 ILE A CA 1
ATOM 673 C C . ILE A 1 81 ? -0.898 3.039 -21.296 1.00 97.00 81 ILE A C 1
ATOM 675 O O . ILE A 1 81 ? -1.732 3.456 -20.495 1.00 97.00 81 ILE A O 1
ATOM 679 N N . GLU A 1 82 ? -1.222 2.665 -22.537 1.00 96.25 82 GLU A N 1
ATOM 680 C CA . GLU A 1 82 ? -2.565 2.859 -23.102 1.00 96.25 82 GLU A CA 1
ATOM 681 C C . GLU A 1 82 ? -3.632 2.115 -22.282 1.00 96.25 82 GLU A C 1
ATOM 683 O O . GLU A 1 82 ? -4.658 2.679 -21.886 1.00 96.25 82 GLU A O 1
ATOM 688 N N . SER A 1 83 ? -3.355 0.850 -21.948 1.00 96.75 83 SER A N 1
ATOM 689 C CA . SER A 1 83 ? -4.252 0.034 -21.128 1.00 96.75 83 SER A CA 1
ATOM 690 C C . SER A 1 83 ? -4.435 0.633 -19.734 1.00 96.75 83 SER A C 1
ATOM 692 O O . SER A 1 83 ? -5.562 0.690 -19.237 1.00 96.75 83 SER A O 1
ATOM 694 N N . ILE A 1 84 ? -3.358 1.130 -19.121 1.00 97.69 84 ILE A N 1
ATOM 695 C CA . ILE A 1 84 ? -3.382 1.728 -17.781 1.00 97.69 84 ILE A CA 1
ATOM 696 C C . ILE A 1 84 ? -4.156 3.048 -17.776 1.00 97.69 84 ILE A C 1
ATOM 698 O O . ILE A 1 84 ? -4.964 3.279 -16.879 1.00 97.69 84 ILE A O 1
ATOM 702 N N . GLN A 1 85 ? -3.990 3.898 -18.788 1.00 96.81 85 GLN A N 1
ATOM 703 C CA . GLN A 1 85 ? -4.751 5.145 -18.908 1.00 96.81 85 GLN A CA 1
ATOM 704 C C . GLN A 1 85 ? -6.253 4.880 -19.073 1.00 96.81 85 GLN A C 1
ATOM 706 O O . GLN A 1 85 ? -7.090 5.563 -18.473 1.00 96.81 85 GLN A O 1
ATOM 711 N N . LYS A 1 86 ? -6.611 3.845 -19.841 1.00 96.44 86 LYS A N 1
ATOM 712 C CA . LYS A 1 86 ? -8.007 3.453 -20.056 1.00 96.44 86 LYS A CA 1
ATOM 713 C C . LYS A 1 86 ? -8.622 2.809 -18.816 1.00 96.44 86 LYS A C 1
ATOM 715 O O . LYS A 1 86 ? -9.749 3.138 -18.437 1.00 96.44 86 LYS A O 1
ATOM 720 N N . ASN A 1 87 ? -7.895 1.893 -18.184 1.00 96.56 87 ASN A N 1
ATOM 721 C CA . ASN A 1 87 ? -8.461 0.963 -17.216 1.00 96.56 87 ASN A CA 1
ATOM 722 C C . ASN A 1 87 ? -8.023 1.209 -15.769 1.00 96.56 87 ASN A C 1
ATOM 724 O O . ASN A 1 87 ? -8.722 0.740 -14.876 1.00 96.56 87 ASN A O 1
ATOM 728 N N . GLY A 1 88 ? -6.949 1.950 -15.511 1.00 97.31 88 GLY A N 1
ATOM 729 C CA . GLY A 1 88 ? -6.220 1.933 -14.239 1.00 97.31 88 GLY A CA 1
ATOM 730 C C . GLY A 1 88 ? -5.275 0.730 -14.134 1.00 97.31 88 GLY A C 1
ATOM 731 O O . GLY A 1 88 ? -5.110 -0.023 -15.094 1.00 97.31 88 GLY A O 1
ATOM 732 N N . LEU A 1 89 ? -4.675 0.524 -12.959 1.00 97.62 89 LEU A N 1
ATOM 733 C CA . LEU A 1 89 ? -3.834 -0.649 -12.706 1.00 97.62 89 LEU A CA 1
ATOM 734 C C . LEU A 1 89 ? -4.701 -1.837 -12.285 1.00 97.62 89 LEU A C 1
ATOM 736 O O . LEU A 1 89 ? -5.586 -1.731 -11.430 1.00 97.62 89 LEU A O 1
ATOM 740 N N . ILE A 1 90 ? -4.440 -2.977 -12.912 1.00 95.25 90 ILE A N 1
ATOM 741 C CA . ILE A 1 90 ? -5.183 -4.222 -12.748 1.00 95.25 90 ILE A CA 1
ATOM 742 C C . ILE A 1 90 ? -4.161 -5.338 -12.521 1.00 95.25 90 ILE A C 1
ATOM 744 O O . ILE A 1 90 ? -3.118 -5.352 -13.170 1.00 95.25 90 ILE A O 1
ATOM 748 N N . SER A 1 91 ? -4.455 -6.262 -11.604 1.00 94.38 91 SER A N 1
ATOM 749 C CA . SER A 1 91 ? -3.583 -7.407 -11.336 1.00 94.38 91 SER A CA 1
ATOM 750 C C . SER A 1 91 ? -3.484 -8.351 -12.532 1.00 94.38 91 SER A C 1
ATOM 752 O O . SER A 1 91 ? -4.419 -8.464 -13.332 1.00 94.38 91 SER A O 1
ATOM 754 N N . ILE A 1 92 ? -2.363 -9.067 -12.621 1.00 92.19 92 ILE A N 1
ATOM 755 C CA . ILE A 1 92 ? -2.096 -10.049 -13.680 1.00 92.19 92 ILE A CA 1
ATOM 756 C C . ILE A 1 92 ? -3.213 -11.095 -13.747 1.00 92.19 92 ILE A C 1
ATOM 758 O O . ILE A 1 92 ? -3.737 -11.355 -14.827 1.00 92.19 92 ILE A O 1
ATOM 762 N N . ASP A 1 93 ? -3.676 -11.607 -12.604 1.00 93.69 93 ASP A N 1
ATOM 763 C CA . ASP A 1 93 ? -4.789 -12.563 -12.573 1.00 93.69 93 ASP A CA 1
ATOM 764 C C . ASP A 1 93 ? -6.064 -12.017 -13.205 1.00 93.69 93 ASP A C 1
ATOM 766 O O . ASP A 1 93 ? -6.773 -12.724 -13.923 1.00 93.69 93 ASP A O 1
ATOM 770 N N . THR A 1 94 ? -6.373 -10.744 -12.961 1.00 94.12 94 THR A N 1
ATOM 771 C CA . THR A 1 94 ? -7.559 -10.116 -13.546 1.00 94.12 94 THR A CA 1
ATOM 772 C C . THR A 1 94 ? -7.368 -9.859 -15.042 1.00 94.12 94 THR A C 1
ATOM 774 O O . THR A 1 94 ? -8.322 -10.024 -15.802 1.00 94.12 94 THR A O 1
ATOM 777 N N . LEU A 1 95 ? -6.159 -9.491 -15.481 1.00 94.88 95 LEU A N 1
ATOM 778 C CA . LEU A 1 95 ? -5.824 -9.340 -16.902 1.00 94.88 95 LEU A CA 1
ATOM 779 C C . LEU A 1 95 ? -5.975 -10.674 -17.645 1.00 94.88 95 LEU A C 1
ATOM 781 O O . LEU A 1 95 ? -6.647 -10.715 -18.676 1.00 94.88 95 LEU A O 1
ATOM 785 N N . ASN A 1 96 ? -5.469 -11.765 -17.066 1.00 94.38 96 ASN A N 1
ATOM 786 C CA . ASN A 1 96 ? -5.609 -13.125 -17.589 1.00 94.38 96 ASN A CA 1
ATOM 787 C C . ASN A 1 96 ? -7.077 -13.556 -17.675 1.00 94.38 96 ASN A C 1
ATOM 789 O O . ASN A 1 96 ? -7.539 -13.966 -18.740 1.00 94.38 96 ASN A O 1
ATOM 793 N N . LYS A 1 97 ? -7.852 -13.383 -16.593 1.00 95.62 97 LYS A N 1
ATOM 794 C CA . LYS A 1 97 ? -9.297 -13.686 -16.574 1.00 95.62 97 LYS A CA 1
ATOM 795 C C . LYS A 1 97 ? -10.070 -12.918 -17.649 1.00 95.62 97 LYS A C 1
ATOM 797 O O . LYS A 1 97 ? -11.008 -13.453 -18.230 1.00 95.62 97 LYS A O 1
ATOM 802 N N . LYS A 1 98 ? -9.674 -11.672 -17.927 1.00 95.31 98 LYS A N 1
ATOM 803 C CA . LYS A 1 98 ? -10.282 -10.819 -18.960 1.00 95.31 98 LYS A CA 1
ATOM 804 C C . LYS A 1 98 ? -9.676 -10.993 -20.353 1.00 95.31 98 LYS A C 1
ATOM 806 O O . LYS A 1 98 ? -10.128 -10.314 -21.271 1.00 95.31 98 LYS A O 1
ATOM 811 N N . LYS A 1 99 ? -8.670 -11.862 -20.517 1.00 95.81 99 LYS A N 1
ATOM 812 C CA . LYS A 1 99 ? -7.910 -12.053 -21.765 1.00 95.81 99 LYS A CA 1
ATOM 813 C C . LYS A 1 99 ? -7.376 -10.732 -22.340 1.00 95.81 99 LYS A C 1
ATOM 815 O O . LYS A 1 99 ? -7.380 -10.518 -23.549 1.00 95.81 99 LYS A O 1
ATOM 820 N N . MET A 1 100 ? -6.956 -9.821 -21.464 1.00 95.44 100 MET A N 1
ATOM 821 C CA . MET A 1 100 ? -6.363 -8.546 -21.860 1.00 95.44 100 MET A CA 1
ATOM 822 C C . MET A 1 100 ? -4.872 -8.735 -22.117 1.00 95.44 100 MET A C 1
ATOM 824 O O . MET A 1 100 ? -4.180 -9.323 -21.291 1.00 95.44 100 MET A O 1
ATOM 828 N N . HIS A 1 101 ? -4.364 -8.197 -23.225 1.00 94.88 101 HIS A N 1
ATOM 829 C CA . HIS A 1 101 ? -2.925 -8.170 -23.470 1.00 94.88 101 HIS A CA 1
ATOM 830 C C . HIS A 1 101 ? -2.231 -7.256 -22.447 1.00 94.88 101 HIS A C 1
ATOM 832 O O . HIS A 1 101 ? -2.691 -6.147 -22.173 1.00 94.88 101 HIS A O 1
ATOM 838 N N . TYR A 1 102 ? -1.094 -7.707 -21.919 1.00 95.25 102 TYR A N 1
ATOM 839 C CA . TYR A 1 102 ? -0.187 -6.920 -21.088 1.00 95.25 102 TYR A CA 1
ATOM 840 C C . TYR A 1 102 ? 1.262 -7.368 -21.298 1.00 95.25 102 TYR A C 1
ATOM 842 O O . TYR A 1 102 ? 1.520 -8.434 -21.854 1.00 95.25 102 TYR A O 1
ATOM 850 N N . TYR A 1 103 ? 2.203 -6.547 -20.848 1.00 94.69 103 TYR A N 1
ATOM 851 C CA . TYR A 1 103 ? 3.630 -6.851 -20.862 1.00 94.69 103 TYR A CA 1
ATOM 852 C C . TYR A 1 103 ? 4.107 -7.073 -19.429 1.00 94.69 103 TYR A C 1
ATOM 854 O O . TYR A 1 103 ? 4.088 -6.148 -18.616 1.00 94.69 103 TYR A O 1
ATOM 862 N N . ASN A 1 104 ? 4.485 -8.313 -19.110 1.00 90.69 104 ASN A N 1
ATOM 863 C CA . ASN A 1 104 ? 4.846 -8.710 -17.753 1.00 90.69 104 ASN A CA 1
ATOM 864 C C . ASN A 1 104 ? 6.250 -8.227 -17.348 1.00 90.69 104 ASN A C 1
ATOM 866 O O . ASN A 1 104 ? 7.190 -8.251 -18.148 1.00 90.69 104 ASN A O 1
ATOM 870 N N . CYS A 1 105 ? 6.402 -7.829 -16.085 1.00 86.06 105 CYS A N 1
ATOM 871 C CA . CYS A 1 105 ? 7.689 -7.471 -15.483 1.00 86.06 105 CYS A CA 1
ATOM 872 C C . CYS A 1 105 ? 8.323 -8.660 -14.751 1.00 86.06 105 CYS A C 1
ATOM 874 O O . CYS A 1 105 ? 9.539 -8.850 -14.809 1.00 86.06 105 CYS A O 1
ATOM 876 N N . ASP A 1 106 ? 7.505 -9.483 -14.095 1.00 84.06 106 ASP A N 1
ATOM 877 C CA . ASP A 1 106 ? 7.958 -10.573 -13.239 1.00 84.06 106 ASP A CA 1
ATOM 878 C C . ASP A 1 106 ? 7.269 -11.882 -13.617 1.00 84.06 106 ASP A C 1
ATOM 880 O O . ASP A 1 106 ? 6.102 -12.107 -13.305 1.00 84.06 106 ASP A O 1
ATOM 884 N N . ASP A 1 107 ? 8.002 -12.749 -14.307 1.00 78.19 107 ASP A N 1
ATOM 885 C CA . ASP A 1 107 ? 7.494 -14.051 -14.741 1.00 78.19 107 ASP A CA 1
ATOM 886 C C . ASP A 1 107 ? 7.474 -15.077 -13.607 1.00 78.19 107 ASP A C 1
ATOM 888 O O . ASP A 1 107 ? 6.798 -16.094 -13.720 1.00 78.19 107 ASP A O 1
ATOM 892 N N . LYS A 1 108 ? 8.218 -14.830 -12.520 1.00 80.81 108 LYS A N 1
ATOM 893 C CA . LYS A 1 108 ? 8.356 -15.789 -11.421 1.00 80.81 108 LYS A CA 1
ATOM 894 C C . LYS A 1 108 ? 7.406 -15.509 -10.264 1.00 80.81 108 LYS A C 1
ATOM 896 O O . LYS A 1 108 ? 7.046 -16.475 -9.602 1.00 80.81 108 LYS A O 1
ATOM 901 N N . ARG A 1 109 ? 7.036 -14.239 -10.014 1.00 85.31 109 ARG A N 1
ATOM 902 C CA . ARG A 1 109 ? 6.145 -13.797 -8.914 1.00 85.31 109 ARG A CA 1
ATOM 903 C C . ARG A 1 109 ? 6.371 -14.609 -7.641 1.00 85.31 109 ARG A C 1
ATOM 905 O O . ARG A 1 109 ? 5.493 -15.329 -7.175 1.00 85.31 109 ARG A O 1
ATOM 912 N N . LEU A 1 110 ? 7.598 -14.539 -7.123 1.00 85.25 110 LEU A N 1
ATOM 913 C CA . LEU A 1 110 ? 8.072 -15.408 -6.039 1.00 85.25 110 LEU A CA 1
ATOM 914 C C . LEU A 1 110 ? 7.321 -15.196 -4.711 1.00 85.25 110 LEU A C 1
ATOM 916 O O . LEU A 1 110 ? 7.373 -16.066 -3.849 1.00 85.25 110 LEU A O 1
ATOM 920 N N . ASP A 1 111 ? 6.618 -14.070 -4.564 1.00 84.56 111 ASP A N 1
ATOM 921 C CA . ASP A 1 111 ? 5.681 -13.785 -3.472 1.00 84.56 111 ASP A CA 1
ATOM 922 C C . ASP A 1 111 ? 4.392 -14.633 -3.538 1.00 84.56 111 ASP A C 1
ATOM 924 O O . ASP A 1 111 ? 3.713 -14.822 -2.531 1.00 84.56 111 ASP A O 1
ATOM 928 N N . GLY A 1 112 ? 4.035 -15.141 -4.722 1.00 84.31 112 GLY A N 1
ATOM 929 C CA . GLY A 1 112 ? 2.832 -15.942 -4.958 1.00 84.31 112 GLY A CA 1
ATOM 930 C C . GLY A 1 112 ? 1.507 -15.165 -4.953 1.00 84.31 112 GLY A C 1
ATOM 931 O O . GLY A 1 112 ? 0.456 -15.787 -5.090 1.00 84.31 112 GLY A O 1
ATOM 932 N N . ILE A 1 113 ? 1.503 -13.830 -4.820 1.00 88.88 113 ILE A N 1
ATOM 933 C CA . ILE A 1 113 ? 0.283 -13.008 -4.700 1.00 88.88 113 ILE A CA 1
ATOM 934 C C . ILE A 1 113 ? -0.114 -12.433 -6.070 1.00 88.88 113 ILE A C 1
ATOM 936 O O . ILE A 1 113 ? -0.091 -11.225 -6.329 1.00 88.88 113 ILE A O 1
ATOM 940 N N . THR A 1 114 ? -0.479 -13.311 -7.000 1.00 85.88 114 THR A N 1
ATOM 941 C CA . THR A 1 114 ? -0.744 -12.975 -8.413 1.00 85.88 114 THR A CA 1
ATOM 942 C C . THR A 1 114 ? -1.976 -12.083 -8.640 1.00 85.88 114 THR A C 1
ATOM 944 O O . THR A 1 114 ? -2.086 -11.405 -9.670 1.00 85.88 114 THR A O 1
ATOM 947 N N . ASP A 1 115 ? -2.870 -11.998 -7.652 1.00 91.31 115 ASP A N 1
ATOM 948 C CA . ASP A 1 115 ? -4.057 -11.141 -7.647 1.00 91.31 115 ASP A CA 1
ATOM 949 C C . ASP A 1 115 ? -3.796 -9.720 -7.112 1.00 91.31 115 ASP A C 1
ATOM 951 O O . ASP A 1 115 ? -4.719 -8.900 -7.083 1.00 91.31 115 ASP A O 1
ATOM 955 N N . GLY A 1 116 ? -2.548 -9.399 -6.759 1.00 93.44 116 GLY A N 1
ATOM 956 C CA . GLY A 1 116 ? -2.125 -8.101 -6.240 1.00 93.44 116 GLY A CA 1
ATOM 957 C C . GLY A 1 116 ? -1.307 -7.234 -7.207 1.00 93.44 116 GLY A C 1
ATOM 958 O O . GLY A 1 116 ? -0.760 -7.706 -8.208 1.00 93.44 116 GLY A O 1
ATOM 959 N N . ILE A 1 117 ? -1.233 -5.939 -6.888 1.00 95.94 117 ILE A N 1
ATOM 960 C CA . ILE A 1 117 ? -0.419 -4.922 -7.567 1.00 95.94 117 ILE A CA 1
ATOM 961 C C . ILE A 1 117 ? 0.678 -4.457 -6.606 1.00 95.94 117 ILE A C 1
ATOM 963 O O . ILE A 1 117 ? 0.376 -3.899 -5.551 1.00 95.94 117 ILE A O 1
ATOM 967 N N . SER A 1 118 ? 1.931 -4.668 -6.999 1.00 96.31 118 SER A N 1
ATOM 968 C CA . SER A 1 118 ? 3.134 -4.272 -6.264 1.00 96.31 118 SER A CA 1
ATOM 969 C C . SER A 1 118 ? 3.408 -2.777 -6.366 1.00 96.31 118 SER A C 1
ATOM 971 O O . SER A 1 118 ? 3.548 -2.262 -7.475 1.00 96.31 118 SER A O 1
ATOM 973 N N . ILE A 1 119 ? 3.531 -2.078 -5.242 1.00 97.38 119 ILE A N 1
ATOM 974 C CA . ILE A 1 119 ? 3.872 -0.651 -5.190 1.00 97.38 119 ILE A CA 1
ATOM 975 C C . ILE A 1 119 ? 4.892 -0.371 -4.078 1.00 97.38 119 ILE A C 1
ATOM 977 O O . ILE A 1 119 ? 4.975 -1.099 -3.094 1.00 97.38 119 ILE A O 1
ATOM 981 N N . SER A 1 120 ? 5.659 0.703 -4.224 1.00 98.12 120 SER A N 1
ATOM 982 C CA . SER A 1 120 ? 6.632 1.197 -3.242 1.00 98.12 120 SER A CA 1
ATOM 983 C C . SER A 1 120 ? 6.177 2.537 -2.657 1.00 98.12 120 SER A C 1
ATOM 985 O O . SER A 1 120 ? 5.380 3.245 -3.272 1.00 98.12 120 SER A O 1
ATOM 987 N N . ILE A 1 121 ? 6.667 2.901 -1.471 1.00 98.12 121 ILE A N 1
ATOM 988 C CA . ILE A 1 121 ? 6.376 4.200 -0.843 1.00 98.12 121 ILE A CA 1
ATOM 989 C C . ILE A 1 121 ? 7.454 5.206 -1.237 1.00 98.12 121 ILE A C 1
ATOM 991 O O . ILE A 1 121 ? 8.633 4.899 -1.073 1.00 98.12 121 ILE A O 1
ATOM 995 N N . THR A 1 122 ? 7.050 6.397 -1.694 1.00 97.50 122 THR A N 1
ATOM 996 C CA . THR A 1 122 ? 7.899 7.560 -2.030 1.00 97.50 122 THR A CA 1
ATOM 997 C C . THR A 1 122 ? 8.901 7.341 -3.168 1.00 97.50 122 THR A C 1
ATOM 999 O O . THR A 1 122 ? 8.914 8.113 -4.128 1.00 97.50 122 THR A O 1
ATOM 1002 N N . LYS A 1 123 ? 9.738 6.305 -3.086 1.00 96.44 123 LYS A N 1
ATOM 1003 C CA . LYS A 1 123 ? 10.779 5.944 -4.049 1.00 96.44 123 LYS A CA 1
ATOM 1004 C C . LYS A 1 123 ? 10.479 4.592 -4.683 1.00 96.44 123 LYS A C 1
ATOM 1006 O O . LYS A 1 123 ? 9.930 3.691 -4.052 1.00 96.44 123 LYS A O 1
ATOM 1011 N N . ARG A 1 124 ? 10.877 4.441 -5.945 1.00 96.00 124 ARG A N 1
ATOM 1012 C CA . ARG A 1 124 ? 10.858 3.157 -6.651 1.00 96.00 124 ARG A CA 1
ATOM 1013 C C . ARG A 1 124 ? 11.770 2.151 -5.946 1.00 96.00 124 ARG A C 1
ATOM 1015 O O . ARG A 1 124 ? 12.869 2.496 -5.517 1.00 96.00 124 ARG A O 1
ATOM 1022 N N . ASN A 1 125 ? 11.364 0.884 -5.914 1.00 95.44 125 ASN A N 1
ATOM 1023 C CA . ASN A 1 125 ? 12.264 -0.214 -5.570 1.00 95.44 125 ASN A CA 1
ATOM 1024 C C . ASN A 1 125 ? 13.314 -0.411 -6.683 1.00 95.44 125 ASN A C 1
ATOM 1026 O O . ASN A 1 125 ? 13.123 -1.194 -7.618 1.00 95.44 125 ASN A O 1
ATOM 1030 N N . ASP A 1 126 ? 14.426 0.319 -6.589 1.00 94.31 126 ASP A N 1
ATOM 1031 C CA . ASP A 1 126 ? 15.487 0.298 -7.601 1.00 94.31 126 ASP A CA 1
ATOM 1032 C C . ASP A 1 126 ? 16.204 -1.051 -7.705 1.00 94.31 126 ASP A C 1
ATOM 1034 O O . ASP A 1 126 ? 16.691 -1.407 -8.778 1.00 94.31 126 ASP A O 1
ATOM 1038 N N . TYR A 1 127 ? 16.206 -1.853 -6.637 1.00 93.12 127 TYR A N 1
ATOM 1039 C CA . TYR A 1 127 ? 16.752 -3.209 -6.675 1.00 93.12 127 TYR A CA 1
ATOM 1040 C C . TYR A 1 127 ? 15.964 -4.089 -7.649 1.00 93.12 127 TYR A C 1
ATOM 1042 O O . TYR A 1 127 ? 16.557 -4.738 -8.516 1.00 93.12 127 TYR A O 1
ATOM 1050 N N . LEU A 1 128 ? 14.630 -4.087 -7.533 1.00 92.25 128 LEU A N 1
ATOM 1051 C CA . LEU A 1 128 ? 13.757 -4.822 -8.448 1.00 92.25 128 LEU A CA 1
ATOM 1052 C C . LEU A 1 128 ? 13.810 -4.239 -9.857 1.00 92.25 128 LEU A C 1
ATOM 1054 O O . LEU A 1 128 ? 13.949 -4.990 -10.822 1.00 92.25 128 LEU A O 1
ATOM 1058 N N . PHE A 1 129 ? 13.757 -2.912 -9.980 1.00 94.62 129 PHE A N 1
ATOM 1059 C CA . PHE A 1 129 ? 13.830 -2.241 -11.274 1.00 94.62 129 PHE A CA 1
ATOM 1060 C C . PHE A 1 129 ? 15.093 -2.633 -12.049 1.00 94.62 129 PHE A C 1
ATOM 1062 O O . PHE A 1 129 ? 15.004 -3.109 -13.181 1.00 94.62 129 PHE A O 1
ATOM 1069 N N . GLN A 1 130 ? 16.269 -2.510 -11.428 1.00 94.06 130 GLN A N 1
ATOM 1070 C CA . GLN A 1 130 ? 17.529 -2.862 -12.076 1.00 94.06 130 GLN A CA 1
ATOM 1071 C C . GLN A 1 130 ? 17.609 -4.358 -12.396 1.00 94.06 130 GLN A C 1
ATOM 1073 O O . GLN A 1 130 ? 18.114 -4.730 -13.454 1.00 94.06 130 GLN A O 1
ATOM 1078 N N . ALA A 1 131 ? 17.105 -5.231 -11.515 1.00 92.25 131 ALA A N 1
ATOM 1079 C CA . ALA A 1 131 ? 17.053 -6.665 -11.786 1.00 92.25 131 ALA A CA 1
ATOM 1080 C C . ALA A 1 131 ? 16.200 -6.976 -13.027 1.00 92.25 131 ALA A C 1
ATOM 1082 O O . ALA A 1 131 ? 16.627 -7.747 -13.890 1.00 92.25 131 ALA A O 1
ATOM 1083 N N . TYR A 1 132 ? 15.031 -6.344 -13.159 1.00 92.94 132 TYR A N 1
ATOM 1084 C CA . TYR A 1 132 ? 14.152 -6.538 -14.311 1.00 92.94 132 TYR A CA 1
ATOM 1085 C C . TYR A 1 132 ? 14.717 -5.921 -15.591 1.00 92.94 132 TYR A C 1
ATOM 1087 O O . TYR A 1 132 ? 14.663 -6.565 -16.639 1.00 92.94 132 TYR A O 1
ATOM 1095 N N . HIS A 1 133 ? 15.308 -4.726 -15.517 1.00 93.12 133 HIS A N 1
ATOM 1096 C CA . HIS A 1 133 ? 15.939 -4.079 -16.667 1.00 93.12 133 HIS A CA 1
ATOM 1097 C C . HIS A 1 133 ? 17.153 -4.873 -17.178 1.00 93.12 133 HIS A C 1
ATOM 1099 O O . HIS A 1 133 ? 17.309 -5.043 -18.385 1.00 93.12 133 HIS A O 1
ATOM 1105 N N . ARG A 1 134 ? 17.979 -5.437 -16.281 1.00 92.75 134 ARG A N 1
ATOM 1106 C CA . ARG A 1 134 ? 19.097 -6.318 -16.670 1.00 92.75 134 ARG A CA 1
ATOM 1107 C C . ARG A 1 134 ? 18.628 -7.620 -17.319 1.00 92.75 134 ARG A C 1
ATOM 1109 O O . ARG A 1 134 ? 19.279 -8.084 -18.249 1.00 92.75 134 ARG A O 1
ATOM 1116 N N . ARG A 1 135 ? 17.521 -8.209 -16.846 1.00 90.88 135 ARG A N 1
ATOM 1117 C CA . ARG A 1 135 ? 16.950 -9.438 -17.431 1.00 90.88 135 ARG A CA 1
ATOM 1118 C C . ARG A 1 135 ? 16.394 -9.190 -18.831 1.00 90.88 135 ARG A C 1
ATOM 1120 O O . ARG A 1 135 ? 16.535 -10.038 -19.704 1.00 90.88 135 ARG A O 1
ATOM 1127 N N . GLN A 1 136 ? 15.740 -8.049 -19.027 1.00 88.38 136 GLN A N 1
ATOM 1128 C CA . GLN A 1 136 ? 15.135 -7.681 -20.298 1.00 88.38 136 GLN A CA 1
ATOM 1129 C C . GLN A 1 136 ? 15.156 -6.162 -20.465 1.00 88.38 136 GLN A C 1
ATOM 1131 O O . GLN A 1 136 ? 14.349 -5.449 -19.858 1.00 88.38 136 GLN A O 1
ATOM 1136 N N . LYS A 1 137 ? 16.058 -5.685 -21.330 1.00 90.25 137 LYS A N 1
ATOM 1137 C CA . LYS A 1 137 ? 16.121 -4.274 -21.716 1.00 90.25 137 LYS A CA 1
ATOM 1138 C C . LYS A 1 137 ? 14.842 -3.889 -22.452 1.00 90.25 137 LYS A C 1
ATOM 1140 O O . LYS A 1 137 ? 14.427 -4.568 -23.390 1.00 90.25 137 LYS A O 1
ATOM 1145 N N . ARG A 1 138 ? 14.218 -2.810 -21.996 1.00 91.50 138 ARG A N 1
ATOM 1146 C CA . ARG A 1 138 ? 12.973 -2.256 -22.531 1.00 91.50 138 ARG A CA 1
ATOM 1147 C C . ARG A 1 138 ? 12.785 -0.837 -22.019 1.00 91.50 138 ARG A C 1
ATOM 1149 O O . ARG A 1 138 ? 13.458 -0.431 -21.072 1.00 91.50 138 ARG A O 1
ATOM 1156 N N . GLU A 1 139 ? 11.830 -0.142 -22.614 1.00 95.75 139 GLU A N 1
ATOM 1157 C CA . GLU A 1 139 ? 11.351 1.146 -22.131 1.00 95.75 139 GLU A CA 1
ATOM 1158 C C . GLU A 1 139 ? 10.462 0.948 -20.903 1.00 95.75 139 GLU A C 1
ATOM 1160 O O . GLU A 1 139 ? 9.558 0.105 -20.895 1.00 95.75 139 GLU A O 1
ATOM 1165 N N . TRP A 1 140 ? 10.703 1.747 -19.869 1.00 96.69 140 TRP A N 1
ATOM 1166 C CA . TRP A 1 140 ? 9.988 1.656 -18.603 1.00 96.69 140 TRP A CA 1
ATOM 1167 C C . TRP A 1 140 ? 9.230 2.943 -18.307 1.00 96.69 140 TRP A C 1
ATOM 1169 O O . TRP A 1 140 ? 9.646 4.040 -18.683 1.00 96.69 140 TRP A O 1
ATOM 1179 N N . ILE A 1 141 ? 8.129 2.800 -17.580 1.00 97.56 141 ILE A N 1
ATOM 1180 C CA . ILE A 1 141 ? 7.420 3.917 -16.971 1.00 97.56 141 ILE A CA 1
ATOM 1181 C C . ILE A 1 141 ? 7.363 3.771 -15.462 1.00 97.56 141 ILE A C 1
ATOM 1183 O O . ILE A 1 141 ? 7.294 2.667 -14.921 1.00 97.56 141 ILE A O 1
ATOM 1187 N N . GLU A 1 142 ? 7.320 4.920 -14.811 1.00 97.88 142 GLU A N 1
ATOM 1188 C CA . GLU A 1 142 ? 6.995 5.090 -13.410 1.00 97.88 142 GLU A CA 1
ATOM 1189 C C . GLU A 1 142 ? 5.622 5.747 -13.292 1.00 97.88 142 GLU A C 1
ATOM 1191 O O . GLU A 1 142 ? 5.287 6.670 -14.038 1.00 97.88 142 GLU A O 1
ATOM 1196 N N . ILE A 1 143 ? 4.819 5.250 -12.363 1.00 98.50 143 ILE A N 1
ATOM 1197 C CA . ILE A 1 143 ? 3.467 5.708 -12.089 1.00 98.50 143 ILE A CA 1
ATOM 1198 C C . ILE A 1 143 ? 3.430 6.159 -10.637 1.00 98.50 143 ILE A C 1
ATOM 1200 O O . ILE A 1 143 ? 3.592 5.348 -9.724 1.00 98.50 143 ILE A O 1
ATOM 1204 N N . GLU A 1 144 ? 3.178 7.447 -10.446 1.00 98.62 144 GLU A N 1
ATOM 1205 C CA . GLU A 1 144 ? 2.921 8.038 -9.141 1.00 98.62 144 GLU A CA 1
ATOM 1206 C C . GLU A 1 144 ? 1.433 7.884 -8.814 1.00 98.62 144 GLU A C 1
ATOM 1208 O O . GLU A 1 144 ? 0.561 8.206 -9.628 1.00 98.62 144 GLU A O 1
ATOM 1213 N N . LEU A 1 145 ? 1.140 7.368 -7.625 1.00 98.75 145 LEU A N 1
ATOM 1214 C CA . LEU A 1 145 ? -0.203 7.045 -7.161 1.00 98.75 145 LEU A CA 1
ATOM 1215 C C . LEU A 1 145 ? -0.536 7.802 -5.875 1.00 98.75 145 LEU A C 1
ATOM 1217 O O . LEU A 1 145 ? 0.326 7.997 -5.018 1.00 98.75 145 LEU A O 1
ATOM 1221 N N . ASP A 1 146 ? -1.811 8.155 -5.725 1.00 98.50 146 ASP A N 1
ATOM 1222 C CA . ASP A 1 146 ? -2.363 8.775 -4.519 1.00 98.50 146 ASP A CA 1
ATOM 1223 C C . ASP A 1 146 ? -2.188 7.853 -3.293 1.00 98.50 146 ASP A C 1
ATOM 1225 O O . ASP A 1 146 ? -2.782 6.765 -3.264 1.00 98.50 146 ASP A O 1
ATOM 1229 N N . PRO A 1 147 ? -1.437 8.276 -2.258 1.00 98.38 147 PRO A N 1
ATOM 1230 C CA . PRO A 1 147 ? -1.133 7.447 -1.097 1.00 98.38 147 PRO A CA 1
ATOM 1231 C C . PRO A 1 147 ? -2.368 7.067 -0.283 1.00 98.38 147 PRO A C 1
ATOM 1233 O O . PRO A 1 147 ? -2.402 5.995 0.327 1.00 98.38 147 PRO A O 1
ATOM 1236 N N . TYR A 1 148 ? -3.436 7.867 -0.338 1.00 97.81 148 TYR A N 1
ATOM 1237 C CA . TYR A 1 148 ? -4.683 7.570 0.363 1.00 97.81 148 TYR A CA 1
AT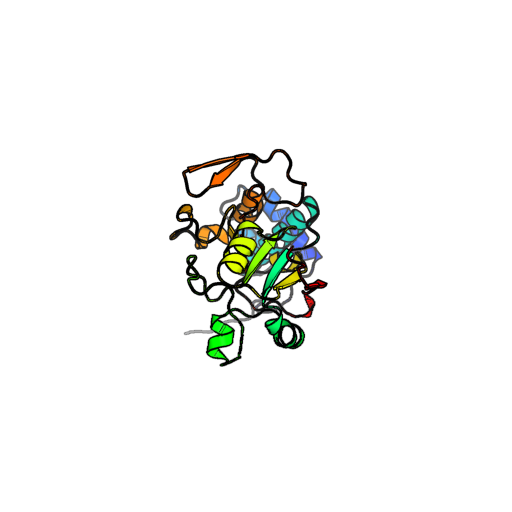OM 1238 C C . TYR A 1 148 ? -5.425 6.361 -0.218 1.00 97.81 148 TYR A C 1
ATOM 1240 O O . TYR A 1 148 ? -6.396 5.895 0.383 1.00 97.81 148 TYR A O 1
ATOM 1248 N N . LEU A 1 149 ? -4.959 5.774 -1.331 1.00 96.31 149 LEU A N 1
ATOM 1249 C CA . LEU A 1 149 ? -5.427 4.451 -1.745 1.00 96.31 149 LEU A CA 1
ATOM 1250 C C . LEU A 1 149 ? -5.185 3.403 -0.641 1.00 96.31 149 LEU A C 1
ATOM 1252 O O . LEU A 1 149 ? -6.057 2.569 -0.416 1.00 96.31 149 LEU A O 1
ATOM 1256 N N . LEU A 1 150 ? -4.096 3.511 0.134 1.00 97.00 150 LEU A N 1
ATOM 1257 C CA . LEU A 1 150 ? -3.768 2.571 1.216 1.00 97.00 150 LEU A CA 1
ATOM 1258 C C . LEU A 1 150 ? -4.766 2.597 2.374 1.00 97.00 150 LEU A C 1
ATOM 1260 O O . LEU A 1 150 ? -4.777 1.679 3.189 1.00 97.00 150 LEU A O 1
ATOM 1264 N N . CYS A 1 151 ? -5.626 3.615 2.465 1.00 95.12 151 CYS A N 1
ATOM 1265 C CA . CYS A 1 151 ? -6.680 3.662 3.478 1.00 95.12 151 CYS A CA 1
ATOM 1266 C C . CYS A 1 151 ? -7.756 2.587 3.237 1.00 95.12 151 CYS A C 1
ATOM 1268 O O . CYS A 1 151 ? -8.482 2.223 4.159 1.00 95.12 151 CYS A O 1
ATOM 1270 N N . LYS A 1 152 ? -7.844 2.037 2.017 1.00 87.69 152 LYS A N 1
ATOM 1271 C CA . LYS A 1 152 ? -8.745 0.926 1.692 1.00 87.69 152 LYS A CA 1
ATOM 1272 C C . LYS A 1 152 ? -8.241 -0.403 2.254 1.00 87.69 152 LYS A C 1
ATOM 1274 O O . LYS A 1 152 ? -7.044 -0.636 2.394 1.00 87.69 152 LYS A O 1
ATOM 1279 N N . ALA A 1 153 ? -9.169 -1.315 2.525 1.00 80.81 153 ALA A N 1
ATOM 1280 C CA . ALA A 1 153 ? -8.843 -2.691 2.893 1.00 80.81 153 ALA A CA 1
ATOM 1281 C C . ALA A 1 153 ? -8.064 -3.431 1.782 1.00 80.81 153 ALA A C 1
ATOM 1283 O O . ALA A 1 153 ? -7.983 -2.967 0.644 1.00 80.81 153 ALA A O 1
ATOM 1284 N N . ASN A 1 154 ? -7.532 -4.607 2.123 1.00 90.81 154 ASN A N 1
ATOM 1285 C CA . ASN A 1 154 ? -6.838 -5.524 1.211 1.00 90.81 154 ASN A CA 1
ATOM 1286 C C . ASN A 1 154 ? -5.508 -4.973 0.662 1.00 90.81 154 ASN A C 1
ATOM 1288 O O . ASN A 1 154 ? -5.243 -5.019 -0.541 1.00 90.81 154 ASN A O 1
ATOM 1292 N N . CYS A 1 155 ? -4.682 -4.442 1.563 1.00 94.94 155 CYS A N 1
ATOM 1293 C CA . CYS A 1 155 ? -3.286 -4.095 1.302 1.00 94.94 155 CYS A CA 1
ATOM 1294 C C . CYS A 1 155 ? -2.400 -4.933 2.227 1.00 94.94 155 CYS A C 1
ATOM 1296 O O . CYS A 1 155 ? -2.681 -4.973 3.424 1.00 94.94 155 CYS A O 1
ATOM 1298 N N . TYR A 1 156 ? -1.354 -5.553 1.684 1.00 96.56 156 TYR A N 1
ATOM 1299 C CA . TYR A 1 156 ? -0.289 -6.195 2.454 1.00 96.56 156 TYR A CA 1
ATOM 1300 C C . TYR A 1 156 ? 0.923 -5.278 2.530 1.00 96.56 156 TYR A C 1
ATOM 1302 O O . TYR A 1 156 ? 1.373 -4.785 1.497 1.00 96.56 156 TYR A O 1
ATOM 1310 N N . PHE A 1 157 ? 1.451 -5.074 3.732 1.00 97.56 157 PHE A N 1
ATOM 1311 C CA . PHE A 1 157 ? 2.596 -4.207 3.992 1.00 97.56 157 PHE A CA 1
ATOM 1312 C C . PHE A 1 157 ? 3.834 -5.046 4.313 1.00 97.56 157 PHE A C 1
ATOM 1314 O O . PHE A 1 157 ? 3.891 -5.693 5.357 1.00 97.56 157 PHE A O 1
ATOM 1321 N N . PHE A 1 158 ? 4.823 -5.036 3.422 1.00 97.19 158 PHE A N 1
ATOM 1322 C CA . PHE A 1 158 ? 6.078 -5.762 3.579 1.00 97.19 158 PHE A CA 1
ATOM 1323 C C . PHE A 1 158 ? 7.198 -4.767 3.899 1.00 97.19 158 PHE A C 1
ATOM 1325 O O . PHE A 1 158 ? 7.548 -3.915 3.086 1.00 97.19 158 PHE A O 1
ATOM 1332 N N . ASP A 1 159 ? 7.802 -4.884 5.082 1.00 96.25 159 ASP A N 1
ATOM 1333 C CA . ASP A 1 159 ? 8.937 -4.045 5.509 1.00 96.25 159 ASP A CA 1
ATOM 1334 C C . ASP A 1 159 ? 10.228 -4.287 4.686 1.00 96.25 159 ASP A C 1
ATOM 1336 O O . ASP A 1 159 ? 11.183 -3.525 4.793 1.00 96.25 159 ASP A O 1
ATOM 1340 N N . THR A 1 160 ? 10.252 -5.329 3.848 1.00 95.31 160 THR A N 1
ATOM 1341 C CA . THR A 1 160 ? 11.296 -5.690 2.873 1.00 95.31 160 THR A CA 1
ATOM 1342 C C . THR A 1 160 ? 10.624 -6.231 1.602 1.00 95.31 160 THR A C 1
ATOM 1344 O O . THR A 1 160 ? 9.412 -6.109 1.454 1.00 95.31 160 THR A O 1
ATOM 1347 N N . ASN A 1 161 ? 11.383 -6.837 0.685 1.00 93.81 161 ASN A N 1
ATOM 1348 C CA . ASN A 1 161 ? 10.826 -7.427 -0.536 1.00 93.81 161 ASN A CA 1
ATOM 1349 C C . ASN A 1 161 ? 9.729 -8.465 -0.218 1.00 93.81 161 ASN A C 1
ATOM 1351 O O . ASN A 1 161 ? 9.937 -9.314 0.650 1.00 93.81 161 ASN A O 1
ATOM 1355 N N . ALA A 1 162 ? 8.606 -8.443 -0.944 1.00 92.81 162 ALA A N 1
ATOM 1356 C CA . ALA A 1 162 ? 7.478 -9.344 -0.685 1.00 92.81 162 ALA A CA 1
ATOM 1357 C C . ALA A 1 162 ? 7.823 -10.839 -0.847 1.00 92.81 162 ALA A C 1
ATOM 1359 O O . ALA A 1 162 ? 7.246 -11.683 -0.167 1.00 92.81 162 ALA A O 1
ATOM 1360 N N . ALA A 1 163 ? 8.816 -11.178 -1.675 1.00 90.81 163 ALA A N 1
ATOM 1361 C CA . ALA A 1 163 ? 9.319 -12.542 -1.849 1.00 90.81 163 ALA A CA 1
ATOM 1362 C C . ALA A 1 163 ? 10.311 -12.989 -0.753 1.00 90.81 163 ALA A C 1
ATOM 1364 O O . ALA A 1 163 ? 10.920 -14.060 -0.849 1.00 90.81 163 ALA A O 1
ATOM 1365 N N . ASN A 1 164 ? 10.535 -12.177 0.285 1.00 91.06 164 ASN A N 1
ATOM 1366 C CA . ASN A 1 164 ? 11.388 -12.559 1.402 1.00 91.06 164 ASN A CA 1
ATOM 1367 C C . ASN A 1 164 ? 10.740 -13.704 2.201 1.00 91.06 164 ASN A C 1
ATOM 1369 O O . ASN A 1 164 ? 9.617 -13.592 2.689 1.00 91.06 164 ASN A O 1
ATOM 1373 N N . LYS A 1 165 ? 11.499 -14.788 2.407 1.00 89.12 165 LYS A N 1
ATOM 1374 C CA . LYS A 1 165 ? 11.045 -16.010 3.093 1.00 89.12 165 LYS A CA 1
ATOM 1375 C C . LYS A 1 165 ? 10.467 -15.763 4.488 1.00 89.12 165 LYS A C 1
ATOM 1377 O O . LYS A 1 165 ? 9.673 -16.576 4.952 1.00 89.12 165 LYS A O 1
ATOM 1382 N N . LYS A 1 166 ? 10.835 -14.661 5.154 1.00 90.31 166 LYS A N 1
ATOM 1383 C CA . LYS A 1 166 ? 10.293 -14.311 6.477 1.00 90.31 166 LYS A CA 1
ATOM 1384 C C . LYS A 1 166 ? 8.776 -14.083 6.484 1.00 90.31 166 LYS A C 1
ATOM 1386 O O . LYS A 1 166 ? 8.177 -14.118 7.556 1.00 90.31 166 LYS A O 1
ATOM 1391 N N . PHE A 1 167 ? 8.175 -13.844 5.318 1.00 90.56 167 PHE A N 1
ATOM 1392 C CA . PHE A 1 167 ? 6.739 -13.615 5.161 1.00 90.56 167 PHE A CA 1
ATOM 1393 C C . PHE A 1 167 ? 5.946 -14.865 4.775 1.00 90.56 167 PHE A C 1
ATOM 1395 O O . PHE A 1 167 ? 4.714 -14.816 4.751 1.00 90.56 167 PHE A O 1
ATOM 1402 N N . ASN A 1 168 ? 6.619 -15.989 4.509 1.00 85.25 168 ASN A N 1
ATOM 1403 C CA . ASN A 1 168 ? 5.951 -17.237 4.155 1.00 85.25 168 ASN A CA 1
ATOM 1404 C C . ASN A 1 168 ? 4.923 -17.610 5.231 1.00 85.25 168 ASN A C 1
ATOM 1406 O O . ASN A 1 168 ? 5.255 -17.677 6.412 1.00 85.25 168 ASN A O 1
ATOM 1410 N N . ASN A 1 169 ? 3.681 -17.867 4.811 1.00 83.38 169 ASN A N 1
ATOM 1411 C CA . ASN A 1 169 ? 2.540 -18.204 5.675 1.00 83.38 169 ASN A CA 1
ATOM 1412 C C . ASN A 1 169 ? 2.118 -17.111 6.677 1.00 83.38 169 ASN A C 1
ATOM 1414 O O . ASN A 1 169 ? 1.368 -17.403 7.604 1.00 83.38 169 ASN A O 1
ATOM 1418 N N . ARG A 1 170 ? 2.556 -15.857 6.496 1.00 84.62 170 ARG A N 1
ATOM 1419 C CA . ARG A 1 170 ? 2.266 -14.745 7.423 1.00 84.62 170 ARG A CA 1
ATOM 1420 C C . ARG A 1 170 ? 1.493 -13.591 6.788 1.00 84.62 170 ARG A C 1
ATOM 1422 O O . ARG A 1 170 ? 1.363 -12.535 7.393 1.00 84.62 170 ARG A O 1
ATOM 1429 N N . HIS A 1 171 ? 0.937 -13.770 5.587 1.00 82.06 171 HIS A N 1
ATOM 1430 C CA . HIS A 1 171 ? 0.237 -12.698 4.862 1.00 82.06 171 HIS A CA 1
ATOM 1431 C C . HIS A 1 171 ? -0.930 -12.081 5.652 1.00 82.06 171 HIS A C 1
ATOM 1433 O O . HIS A 1 171 ? -1.149 -10.876 5.571 1.00 82.06 171 HIS A O 1
ATOM 1439 N N . SER A 1 172 ? -1.635 -12.866 6.475 1.00 83.38 172 SER A N 1
ATOM 1440 C CA . SER A 1 172 ? -2.708 -12.361 7.344 1.00 83.38 172 SER A CA 1
ATOM 1441 C C . SER A 1 172 ? -2.223 -11.338 8.377 1.00 83.38 172 SER A C 1
ATOM 1443 O O . SER A 1 172 ? -2.976 -10.449 8.768 1.00 83.38 172 SER A O 1
ATOM 1445 N N . GLU A 1 173 ? -0.960 -11.424 8.803 1.00 88.56 173 GLU A N 1
ATOM 1446 C CA . GLU A 1 173 ? -0.341 -10.464 9.726 1.00 88.56 173 GLU A CA 1
ATOM 1447 C C . GLU A 1 173 ? 0.021 -9.145 9.030 1.00 88.56 173 GLU A C 1
ATOM 1449 O O . GLU A 1 173 ? 0.258 -8.143 9.700 1.00 88.56 173 GLU A O 1
ATOM 1454 N N . LEU A 1 174 ? 0.036 -9.111 7.695 1.00 92.69 174 LEU A N 1
ATOM 1455 C CA . LEU A 1 174 ? 0.502 -7.963 6.916 1.00 92.69 174 LEU A CA 1
ATOM 1456 C C . LEU A 1 174 ? -0.622 -7.006 6.513 1.00 92.69 174 LEU A C 1
ATOM 1458 O O . LEU A 1 174 ? -0.350 -5.982 5.896 1.00 92.69 174 LEU A O 1
ATOM 1462 N N . GLU A 1 175 ? -1.881 -7.310 6.843 1.00 90.56 175 GLU A N 1
ATOM 1463 C CA . GLU A 1 175 ? -3.029 -6.453 6.503 1.00 90.56 175 GLU A CA 1
ATOM 1464 C C . GLU A 1 175 ? -3.309 -5.358 7.538 1.00 90.56 175 GLU A C 1
ATOM 1466 O O . GLU A 1 175 ? -4.126 -4.462 7.303 1.00 90.56 175 GLU A O 1
ATOM 1471 N N . ASN A 1 176 ? -2.694 -5.423 8.717 1.00 90.69 176 ASN A N 1
ATOM 1472 C CA . ASN A 1 176 ? -3.007 -4.498 9.802 1.00 90.69 176 ASN A CA 1
ATOM 1473 C C . ASN A 1 176 ? -2.199 -3.189 9.711 1.00 90.69 176 ASN A C 1
ATOM 1475 O O . ASN A 1 176 ? -1.236 -3.058 8.960 1.00 90.69 176 ASN A O 1
ATOM 1479 N N . VAL A 1 177 ? -2.634 -2.182 10.472 1.00 94.31 177 VAL A N 1
ATOM 1480 C CA . VAL A 1 177 ? -1.978 -0.863 10.516 1.00 94.31 177 VAL A CA 1
ATOM 1481 C C . VAL A 1 177 ? -0.576 -0.960 11.122 1.00 94.31 177 VAL A C 1
ATOM 1483 O O . VAL A 1 177 ? 0.318 -0.244 10.689 1.00 94.31 177 VAL A O 1
ATOM 1486 N N . GLY A 1 178 ? -0.363 -1.874 12.072 1.00 95.69 178 GLY A N 1
ATOM 1487 C CA . GLY A 1 178 ? 0.951 -2.138 12.657 1.00 95.69 178 GLY A CA 1
ATOM 1488 C C . GLY A 1 178 ? 1.980 -2.577 11.615 1.00 95.69 178 GLY A C 1
ATOM 1489 O O . GLY A 1 178 ? 3.087 -2.058 11.627 1.00 95.69 178 GLY A O 1
ATOM 1490 N N . ALA A 1 179 ? 1.598 -3.431 10.660 1.00 96.50 179 ALA A N 1
ATOM 1491 C CA . ALA A 1 179 ? 2.463 -3.847 9.555 1.00 96.50 179 ALA A CA 1
ATOM 1492 C C . ALA A 1 179 ? 2.838 -2.677 8.629 1.00 96.50 179 ALA A C 1
ATOM 1494 O O . ALA A 1 179 ? 3.967 -2.591 8.153 1.00 96.50 179 ALA A O 1
ATOM 1495 N N . PHE A 1 180 ? 1.917 -1.733 8.404 1.00 97.81 180 PHE A N 1
ATOM 1496 C CA . PHE A 1 180 ? 2.228 -0.505 7.668 1.00 97.81 180 PHE A CA 1
ATOM 1497 C C . PHE A 1 180 ? 3.222 0.374 8.436 1.00 97.81 180 PHE A C 1
ATOM 1499 O O . PHE A 1 180 ? 4.204 0.850 7.868 1.00 97.81 180 PHE A O 1
ATOM 1506 N N . ILE A 1 181 ? 2.999 0.549 9.741 1.00 97.69 181 ILE A N 1
ATOM 1507 C CA . ILE A 1 181 ? 3.886 1.323 10.617 1.00 97.69 181 ILE A CA 1
ATOM 1508 C C . ILE A 1 181 ? 5.279 0.683 10.683 1.00 97.69 181 ILE A C 1
ATOM 1510 O O . ILE A 1 181 ? 6.278 1.398 10.607 1.00 97.69 181 ILE A O 1
ATOM 1514 N N . SER A 1 182 ? 5.366 -0.648 10.760 1.00 96.75 182 SER A N 1
ATOM 1515 C CA . SER A 1 182 ? 6.638 -1.364 10.904 1.00 96.75 182 SER A CA 1
ATOM 1516 C C . SER A 1 182 ? 7.554 -1.250 9.686 1.00 96.75 182 SER A C 1
ATOM 1518 O O . SER A 1 182 ? 8.760 -1.439 9.815 1.00 96.75 182 SER A O 1
ATOM 1520 N N . MET A 1 183 ? 7.034 -0.873 8.510 1.00 97.62 183 MET A N 1
ATOM 1521 C CA . MET A 1 183 ? 7.873 -0.535 7.348 1.00 97.62 183 MET A CA 1
ATOM 1522 C C . MET A 1 183 ? 8.817 0.654 7.623 1.00 97.62 183 MET A C 1
ATOM 1524 O O . MET A 1 183 ? 9.780 0.865 6.883 1.00 97.62 183 MET A O 1
ATOM 1528 N N . PHE A 1 184 ? 8.542 1.430 8.676 1.00 97.88 184 PHE A N 1
ATOM 1529 C CA . PHE A 1 184 ? 9.295 2.604 9.111 1.00 97.88 184 PHE A CA 1
ATOM 1530 C C . PHE A 1 184 ? 9.984 2.417 10.471 1.00 97.88 184 PHE A C 1
ATOM 1532 O O . PHE A 1 184 ? 10.396 3.414 11.068 1.00 97.88 184 PHE A O 1
ATOM 1539 N N . SER A 1 185 ? 10.078 1.182 10.977 1.00 97.25 185 SER A N 1
ATOM 1540 C CA . SER A 1 185 ? 10.783 0.872 12.227 1.00 97.25 185 SER A CA 1
ATOM 1541 C C . SER A 1 185 ? 12.253 1.283 12.166 1.00 97.25 185 SER A C 1
ATOM 1543 O O . SER A 1 185 ? 12.858 1.257 11.095 1.00 97.25 185 SER A O 1
ATOM 1545 N N . ASP A 1 186 ? 12.851 1.592 13.314 1.00 96.88 186 ASP A N 1
ATOM 1546 C CA . ASP A 1 186 ? 14.271 1.969 13.399 1.00 96.88 186 ASP A CA 1
ATOM 1547 C C . ASP A 1 186 ? 15.209 0.870 12.890 1.00 96.88 186 ASP A C 1
ATOM 1549 O O . ASP A 1 186 ? 16.303 1.158 12.412 1.00 96.88 186 ASP A O 1
ATOM 1553 N N . GLU A 1 187 ? 14.754 -0.381 12.931 1.00 96.06 187 GLU A N 1
ATOM 1554 C CA . GLU A 1 187 ? 15.472 -1.545 12.436 1.00 96.06 187 GLU A CA 1
ATOM 1555 C C . GLU A 1 187 ? 14.525 -2.481 11.671 1.00 96.06 187 GLU A C 1
ATOM 1557 O O . GLU A 1 187 ? 13.392 -2.725 12.091 1.00 96.06 187 GLU A O 1
ATOM 1562 N N . VAL A 1 188 ? 15.004 -3.040 10.557 1.00 95.12 188 VAL A N 1
ATOM 1563 C CA . VAL A 1 188 ? 14.321 -4.092 9.793 1.00 95.12 188 VAL A CA 1
ATOM 1564 C C . VAL A 1 188 ? 15.290 -5.240 9.507 1.00 95.12 188 VAL A C 1
ATOM 1566 O O . VAL A 1 188 ? 16.437 -5.023 9.124 1.00 95.12 188 VAL A O 1
ATOM 1569 N N . THR A 1 189 ? 14.835 -6.486 9.646 1.00 92.19 189 THR A N 1
ATOM 1570 C CA . THR A 1 189 ? 15.622 -7.675 9.274 1.00 92.19 189 THR A CA 1
ATOM 1571 C C . THR A 1 189 ? 15.400 -8.047 7.806 1.00 92.19 189 THR A C 1
ATOM 1573 O O . THR A 1 189 ? 14.260 -8.266 7.388 1.00 92.19 189 THR A O 1
ATOM 1576 N N . ILE A 1 190 ? 16.472 -8.145 7.017 1.00 88.25 190 ILE A N 1
ATOM 1577 C CA . ILE A 1 190 ? 16.432 -8.555 5.603 1.00 88.25 190 ILE A CA 1
ATOM 1578 C C . ILE A 1 190 ? 16.632 -10.074 5.438 1.00 88.25 190 ILE A C 1
ATOM 1580 O O . ILE A 1 190 ? 16.775 -10.808 6.411 1.00 88.25 190 ILE A O 1
ATOM 1584 N N . GLN A 1 191 ? 16.568 -10.571 4.198 1.00 77.38 191 GLN A N 1
ATOM 1585 C CA . GLN A 1 191 ? 16.464 -12.004 3.877 1.00 77.38 191 GLN A CA 1
ATOM 1586 C C . GLN A 1 191 ? 17.602 -12.881 4.431 1.00 77.38 191 GLN A C 1
ATOM 1588 O O . GLN A 1 191 ? 17.378 -14.054 4.718 1.00 77.38 191 GLN A O 1
ATOM 1593 N N . ASP A 1 192 ? 18.807 -12.336 4.584 1.00 81.31 192 ASP A N 1
ATOM 1594 C CA . ASP A 1 192 ? 19.983 -13.049 5.105 1.00 81.31 192 ASP A CA 1
ATOM 1595 C C . ASP A 1 192 ? 20.159 -12.911 6.628 1.00 81.31 192 ASP A C 1
ATOM 1597 O O . ASP A 1 192 ? 21.200 -13.272 7.171 1.00 81.31 192 ASP A O 1
ATOM 1601 N N . GLY A 1 193 ? 19.146 -12.385 7.324 1.00 83.06 193 GLY A N 1
ATOM 1602 C CA . GLY A 1 193 ? 19.173 -12.177 8.770 1.00 83.06 193 GLY A CA 1
ATOM 1603 C C . GLY A 1 193 ? 19.912 -10.912 9.203 1.00 83.06 193 GLY A C 1
ATOM 1604 O O . GLY A 1 193 ? 19.878 -10.573 10.387 1.00 83.06 193 GLY A O 1
ATOM 1605 N N . ARG A 1 194 ? 20.540 -10.169 8.278 1.00 89.06 194 ARG A N 1
ATOM 1606 C CA . ARG A 1 194 ? 21.133 -8.872 8.610 1.00 89.06 194 ARG A CA 1
ATOM 1607 C C . ARG A 1 194 ? 20.051 -7.863 8.969 1.00 89.06 194 ARG A C 1
ATOM 1609 O O . ARG A 1 194 ? 18.928 -7.896 8.464 1.00 89.06 194 ARG A O 1
ATOM 1616 N N . LYS A 1 195 ? 20.427 -6.935 9.837 1.00 92.62 195 LYS A N 1
ATOM 1617 C CA . LYS A 1 195 ? 19.603 -5.810 10.264 1.00 92.62 195 LYS A CA 1
ATOM 1618 C C . LYS A 1 195 ? 20.021 -4.569 9.490 1.00 92.62 195 LYS A C 1
ATOM 1620 O O . LYS A 1 195 ? 21.212 -4.299 9.343 1.00 92.62 195 LYS A O 1
ATOM 1625 N N . ILE A 1 196 ? 19.039 -3.845 8.976 1.00 92.56 196 ILE A N 1
ATOM 1626 C CA . ILE A 1 196 ? 19.226 -2.519 8.399 1.00 92.56 196 ILE A CA 1
ATOM 1627 C C . ILE A 1 196 ? 18.615 -1.497 9.346 1.00 92.56 196 ILE A C 1
ATOM 1629 O O . ILE A 1 196 ? 17.491 -1.679 9.809 1.00 92.56 196 ILE A O 1
ATOM 1633 N N . ASN A 1 197 ? 19.361 -0.433 9.619 1.00 95.56 197 ASN A N 1
ATOM 1634 C CA . ASN A 1 197 ? 18.908 0.642 10.488 1.00 95.56 197 ASN A CA 1
ATOM 1635 C C . ASN A 1 197 ? 18.376 1.812 9.664 1.00 95.56 197 ASN A C 1
ATOM 1637 O O . ASN A 1 197 ? 18.855 2.102 8.560 1.00 95.56 197 ASN A O 1
ATOM 1641 N N . ARG A 1 198 ? 17.404 2.514 10.233 1.00 95.75 198 ARG A N 1
ATOM 1642 C CA . ARG A 1 198 ? 16.919 3.795 9.743 1.00 95.75 198 ARG A CA 1
ATOM 1643 C C . ARG A 1 198 ? 17.880 4.889 10.209 1.00 95.75 198 ARG A C 1
ATOM 1645 O O . ARG A 1 198 ? 17.939 5.191 11.392 1.00 95.75 198 ARG A O 1
ATOM 1652 N N . ILE A 1 199 ? 18.658 5.456 9.291 1.00 91.75 199 ILE A N 1
ATOM 1653 C CA . ILE A 1 199 ? 19.685 6.464 9.601 1.00 91.75 199 ILE A CA 1
ATOM 1654 C C . ILE A 1 199 ? 19.479 7.717 8.744 1.00 91.75 199 ILE A C 1
ATOM 1656 O O . ILE A 1 199 ? 19.286 8.799 9.281 1.00 91.75 199 ILE A O 1
ATOM 1660 N N . ASN A 1 200 ? 19.473 7.566 7.415 1.00 91.44 200 ASN A N 1
ATOM 1661 C CA . ASN A 1 200 ? 19.459 8.684 6.457 1.00 91.44 200 ASN A CA 1
ATOM 1662 C C . ASN A 1 200 ? 18.186 8.738 5.594 1.00 91.44 200 ASN A C 1
ATOM 1664 O O . ASN A 1 200 ? 18.137 9.451 4.595 1.00 91.44 200 ASN A O 1
ATOM 1668 N N . GLN A 1 201 ? 17.174 7.942 5.931 1.00 96.00 201 GLN A N 1
ATOM 1669 C CA . GLN A 1 201 ? 15.896 7.913 5.233 1.00 96.00 201 GLN A CA 1
ATOM 1670 C C . GLN A 1 201 ? 15.064 9.139 5.622 1.00 96.00 201 GLN A C 1
ATOM 1672 O O . GLN A 1 201 ? 14.855 9.399 6.810 1.00 96.00 201 GLN A O 1
ATOM 1677 N N . SER A 1 202 ? 14.532 9.847 4.623 1.00 96.81 202 SER A N 1
ATOM 1678 C CA . SER A 1 202 ? 13.531 10.906 4.814 1.00 96.81 202 SER A CA 1
ATOM 1679 C C . SER A 1 202 ? 12.326 10.387 5.601 1.00 96.81 202 SER A C 1
ATOM 1681 O O . SER A 1 202 ? 12.068 9.184 5.633 1.00 96.81 202 SER A O 1
ATOM 1683 N N . ILE A 1 203 ? 11.568 11.274 6.250 1.00 97.25 203 ILE A N 1
ATOM 1684 C CA . ILE A 1 203 ? 10.442 10.893 7.125 1.00 97.25 203 ILE A CA 1
ATOM 1685 C C . ILE A 1 203 ? 9.401 9.983 6.441 1.00 97.25 203 ILE A C 1
ATOM 1687 O O . ILE A 1 203 ? 8.835 9.106 7.100 1.00 97.25 203 ILE A O 1
ATOM 1691 N N . ASP A 1 204 ? 9.219 10.152 5.133 1.00 97.88 204 ASP A N 1
ATOM 1692 C CA . ASP A 1 204 ? 8.270 9.464 4.258 1.00 97.88 204 ASP A CA 1
ATOM 1693 C C . ASP A 1 204 ? 8.845 8.207 3.579 1.00 97.88 204 ASP A C 1
ATOM 1695 O O . ASP A 1 204 ? 8.110 7.430 2.974 1.00 97.88 204 ASP A O 1
ATOM 1699 N N . GLU A 1 205 ? 10.144 7.948 3.723 1.00 97.88 205 GLU A N 1
ATOM 1700 C CA . GLU A 1 205 ? 10.805 6.770 3.163 1.00 97.88 205 GLU A CA 1
ATOM 1701 C C . GLU A 1 205 ? 10.757 5.588 4.133 1.00 97.88 205 GLU A C 1
ATOM 1703 O O . GLU A 1 205 ? 10.929 5.748 5.343 1.00 97.88 205 GLU A O 1
ATOM 1708 N N . THR A 1 206 ? 10.570 4.376 3.614 1.00 97.56 206 THR A N 1
ATOM 1709 C CA . THR A 1 206 ? 10.639 3.129 4.392 1.00 97.56 206 THR A CA 1
ATOM 1710 C C . THR A 1 206 ? 12.064 2.831 4.836 1.00 97.56 206 THR A C 1
ATOM 1712 O O . THR A 1 206 ? 13.031 3.248 4.203 1.00 97.56 206 THR A O 1
ATOM 1715 N N . THR A 1 207 ? 12.221 2.063 5.913 1.00 97.31 207 THR A N 1
ATOM 1716 C CA . THR A 1 207 ? 13.550 1.698 6.425 1.00 97.31 207 THR A CA 1
ATOM 1717 C C . THR A 1 207 ? 14.319 0.833 5.423 1.00 97.31 207 THR A C 1
ATOM 1719 O O . THR A 1 207 ? 15.497 1.086 5.167 1.00 97.31 207 THR A O 1
ATOM 1722 N N . CYS A 1 208 ? 13.645 -0.128 4.778 1.00 96.06 208 CYS A N 1
ATOM 1723 C CA . CYS A 1 208 ? 14.188 -0.864 3.637 1.00 96.06 208 CYS A CA 1
ATOM 1724 C C . CYS A 1 208 ? 13.787 -0.211 2.314 1.00 96.06 208 CYS A C 1
ATOM 1726 O O . CYS A 1 208 ? 12.600 -0.044 2.045 1.00 96.06 208 CYS A O 1
ATOM 1728 N N . SER A 1 209 ? 14.747 0.037 1.424 1.00 94.56 209 SER A N 1
ATOM 1729 C CA . SER A 1 209 ? 14.477 0.465 0.040 1.00 94.56 209 SER A CA 1
ATOM 1730 C C . SER A 1 209 ? 13.876 -0.638 -0.840 1.00 94.56 209 SER A C 1
ATOM 1732 O O . SER A 1 209 ? 13.403 -0.363 -1.941 1.00 94.56 209 SER A O 1
ATOM 1734 N N . GLN A 1 210 ? 13.874 -1.887 -0.360 1.00 95.31 210 GLN A N 1
ATOM 1735 C CA . GLN A 1 210 ? 13.175 -3.000 -1.000 1.00 95.31 210 GLN A CA 1
ATOM 1736 C C . GLN A 1 210 ? 11.768 -3.236 -0.439 1.00 95.31 210 GLN A C 1
ATOM 1738 O O . GLN A 1 210 ? 11.121 -4.180 -0.886 1.00 95.31 210 GLN A O 1
ATOM 1743 N N . ALA A 1 211 ? 11.319 -2.443 0.543 1.00 96.56 211 ALA A N 1
ATOM 1744 C CA . ALA A 1 211 ? 9.976 -2.560 1.099 1.00 96.56 211 ALA A CA 1
ATOM 1745 C C . ALA A 1 211 ? 8.914 -2.437 -0.002 1.00 96.56 211 ALA A C 1
ATOM 1747 O O . ALA A 1 211 ? 9.071 -1.694 -0.978 1.00 96.56 211 ALA A O 1
ATOM 1748 N N . GLU A 1 212 ? 7.829 -3.181 0.158 1.00 96.44 212 GLU A N 1
ATOM 1749 C CA . GLU A 1 212 ? 6.809 -3.332 -0.869 1.00 96.44 212 GLU A CA 1
ATOM 1750 C C . GLU A 1 212 ? 5.423 -3.357 -0.237 1.00 96.44 212 GLU A C 1
ATOM 1752 O O . GLU A 1 212 ? 5.220 -3.838 0.875 1.00 96.44 212 GLU A O 1
ATOM 1757 N N . ILE A 1 213 ? 4.446 -2.829 -0.957 1.00 97.62 213 ILE A N 1
ATOM 1758 C CA . ILE A 1 213 ? 3.039 -2.968 -0.627 1.00 97.62 213 ILE A CA 1
ATOM 1759 C C . ILE A 1 213 ? 2.383 -3.731 -1.763 1.00 97.62 213 ILE A C 1
ATOM 1761 O O . ILE A 1 213 ? 2.566 -3.386 -2.930 1.00 97.62 213 ILE A O 1
ATOM 1765 N N . ILE A 1 214 ? 1.569 -4.728 -1.429 1.00 96.88 214 ILE A N 1
ATOM 1766 C CA . ILE A 1 214 ? 0.726 -5.403 -2.413 1.00 96.88 214 ILE A CA 1
ATOM 1767 C C . ILE A 1 214 ? -0.727 -4.998 -2.206 1.00 96.88 214 ILE A C 1
ATOM 1769 O O . ILE A 1 214 ? -1.339 -5.283 -1.179 1.00 96.88 214 ILE A O 1
ATOM 1773 N N . VAL A 1 215 ? -1.287 -4.331 -3.214 1.00 96.69 215 VAL A N 1
ATOM 1774 C CA . VAL A 1 215 ? -2.677 -3.873 -3.238 1.00 96.69 215 VAL A CA 1
ATOM 1775 C C . VAL A 1 215 ? -3.537 -4.891 -3.978 1.00 96.69 215 VAL A C 1
ATOM 1777 O O . VAL A 1 215 ? -3.362 -5.104 -5.177 1.00 96.69 215 VAL A O 1
ATOM 1780 N N . LYS A 1 216 ? -4.499 -5.507 -3.286 1.00 95.00 216 LYS A N 1
ATOM 1781 C CA . LYS A 1 216 ? -5.354 -6.579 -3.829 1.00 95.00 216 LYS A CA 1
ATOM 1782 C C . LYS A 1 216 ? -6.689 -6.083 -4.375 1.00 95.00 216 LYS A C 1
ATOM 1784 O O . LYS A 1 216 ? -7.742 -6.695 -4.190 1.00 95.00 216 LYS A O 1
ATOM 1789 N N . TYR A 1 217 ? -6.676 -4.929 -5.020 1.00 94.94 217 TYR A N 1
ATOM 1790 C CA . TYR A 1 217 ? -7.834 -4.417 -5.734 1.00 94.94 217 TYR A CA 1
ATOM 1791 C C . TYR A 1 217 ? -7.377 -3.586 -6.927 1.00 94.94 217 TYR A C 1
ATOM 1793 O O . TYR A 1 217 ? -6.258 -3.084 -6.979 1.00 94.94 217 TYR A O 1
ATOM 1801 N N . LYS A 1 218 ? -8.276 -3.406 -7.893 1.00 96.19 218 LYS A N 1
ATOM 1802 C CA . LYS A 1 218 ? -8.043 -2.539 -9.048 1.00 96.19 218 LYS A CA 1
ATOM 1803 C C . LYS A 1 218 ? -7.798 -1.095 -8.598 1.00 96.19 218 LYS A C 1
ATOM 1805 O O . LYS A 1 218 ? -8.716 -0.458 -8.077 1.00 96.19 218 LYS A O 1
ATOM 1810 N N . ILE A 1 219 ? -6.624 -0.539 -8.888 1.00 97.81 219 ILE A N 1
ATOM 1811 C CA . ILE A 1 219 ? -6.347 0.878 -8.632 1.00 97.81 219 ILE A CA 1
ATOM 1812 C C . ILE A 1 219 ? -6.961 1.686 -9.785 1.00 97.81 219 ILE A C 1
ATOM 1814 O O . ILE A 1 219 ? -6.539 1.541 -10.935 1.00 97.81 219 ILE A O 1
ATOM 1818 N N . PRO A 1 220 ? -7.999 2.502 -9.530 1.00 97.12 220 PRO A N 1
ATOM 1819 C CA . PRO A 1 220 ? -8.672 3.239 -10.589 1.00 97.12 220 PRO A CA 1
ATOM 1820 C C . PRO A 1 220 ? -7.767 4.349 -11.130 1.00 97.12 220 PRO A C 1
ATOM 1822 O O . PRO A 1 220 ? -6.953 4.908 -10.401 1.00 97.12 220 PRO A O 1
ATOM 1825 N N . LYS A 1 221 ? -7.973 4.733 -12.394 1.00 96.75 221 LYS A N 1
ATOM 1826 C CA . LYS A 1 221 ? -7.213 5.818 -13.038 1.00 96.75 221 LYS A CA 1
ATOM 1827 C C . LYS A 1 221 ? -7.265 7.154 -12.284 1.00 96.75 221 LYS A C 1
ATOM 1829 O O . LYS A 1 221 ? -6.316 7.914 -12.352 1.00 96.75 221 LYS A O 1
ATOM 1834 N N . SER A 1 222 ? -8.326 7.410 -11.511 1.00 97.25 222 SER A N 1
ATOM 1835 C CA . SER A 1 222 ? -8.450 8.603 -10.658 1.00 97.25 222 SER A CA 1
ATOM 1836 C C . SER A 1 222 ? -7.458 8.651 -9.491 1.00 97.25 222 SER A C 1
ATOM 1838 O O . SER A 1 222 ? -7.384 9.663 -8.806 1.00 97.25 222 SER A O 1
ATOM 1840 N N . LYS A 1 223 ? -6.728 7.561 -9.232 1.00 97.94 223 LYS A N 1
ATOM 1841 C CA . LYS A 1 223 ? -5.656 7.493 -8.233 1.00 97.94 223 LYS A CA 1
ATOM 1842 C C . LYS A 1 223 ? -4.264 7.604 -8.848 1.00 97.94 223 LYS A C 1
ATOM 1844 O O . LYS A 1 223 ? -3.294 7.545 -8.107 1.00 97.94 223 LYS A O 1
ATOM 1849 N N . ILE A 1 224 ? -4.158 7.753 -10.168 1.00 98.44 224 ILE A N 1
ATOM 1850 C CA . ILE A 1 224 ? -2.889 8.014 -10.846 1.00 98.44 224 ILE A CA 1
ATOM 1851 C C . ILE A 1 224 ? -2.651 9.523 -10.825 1.00 98.44 224 ILE A C 1
ATOM 1853 O O . ILE A 1 224 ? -3.440 10.276 -11.390 1.00 98.44 224 ILE A O 1
ATOM 1857 N N . ILE A 1 225 ? -1.572 9.946 -10.171 1.00 98.38 225 ILE A N 1
ATOM 1858 C CA . ILE A 1 225 ? -1.128 11.343 -10.120 1.00 98.38 225 ILE A CA 1
ATOM 1859 C C . ILE A 1 225 ? -0.375 11.676 -11.408 1.00 98.38 225 ILE A C 1
ATOM 1861 O O . ILE A 1 225 ? -0.661 12.674 -12.068 1.00 98.38 225 ILE A O 1
ATOM 1865 N N . LYS A 1 226 ? 0.587 10.825 -11.779 1.00 98.06 226 LYS A N 1
ATOM 1866 C CA . LYS A 1 226 ? 1.495 11.072 -12.901 1.00 98.06 226 LYS A CA 1
ATOM 1867 C C . LYS A 1 226 ? 2.012 9.765 -13.490 1.00 98.06 226 LYS A C 1
ATOM 1869 O O . LYS A 1 226 ? 2.190 8.784 -12.775 1.00 98.06 226 LYS A O 1
ATOM 1874 N N . ILE A 1 227 ? 2.284 9.769 -14.793 1.00 98.25 227 ILE A N 1
ATOM 1875 C CA . ILE A 1 227 ? 3.023 8.709 -15.486 1.00 98.25 227 ILE A CA 1
ATOM 1876 C C . ILE A 1 227 ? 4.234 9.358 -16.154 1.00 98.25 227 ILE A C 1
ATOM 1878 O O . ILE A 1 227 ? 4.073 10.314 -16.912 1.00 98.25 227 ILE A O 1
ATOM 1882 N N . THR A 1 228 ? 5.433 8.848 -15.883 1.00 97.62 228 THR A N 1
ATOM 1883 C CA . THR A 1 228 ? 6.693 9.388 -16.415 1.00 97.62 228 THR A CA 1
ATOM 1884 C C . THR A 1 228 ? 7.510 8.264 -17.041 1.00 97.62 228 THR A C 1
ATOM 1886 O O . THR A 1 228 ? 7.561 7.163 -16.498 1.00 97.62 228 THR A O 1
ATOM 1889 N N . LYS A 1 229 ? 8.164 8.515 -18.180 1.00 96.12 229 LYS A N 1
ATOM 1890 C CA . LYS A 1 229 ? 9.158 7.578 -18.724 1.00 96.12 229 LYS A CA 1
ATOM 1891 C C . LYS A 1 229 ? 10.403 7.571 -17.841 1.00 96.12 229 LYS A C 1
ATOM 1893 O O . LYS A 1 229 ? 10.844 8.627 -17.394 1.00 96.12 229 LYS A O 1
ATOM 1898 N N . ILE A 1 230 ? 10.967 6.393 -17.606 1.00 93.69 230 ILE A N 1
ATOM 1899 C CA . ILE A 1 230 ? 12.217 6.253 -16.862 1.00 93.69 230 ILE A CA 1
ATOM 1900 C C . ILE A 1 230 ? 13.367 6.309 -17.865 1.00 93.69 230 ILE A C 1
ATOM 1902 O O . ILE A 1 230 ? 13.483 5.434 -18.721 1.00 93.69 230 ILE A O 1
ATOM 1906 N N . ASN A 1 231 ? 14.229 7.313 -17.733 1.00 85.94 231 ASN A N 1
ATOM 1907 C CA . ASN A 1 231 ? 15.476 7.368 -18.487 1.00 85.94 231 ASN A CA 1
ATOM 1908 C C . ASN A 1 231 ? 16.474 6.412 -17.830 1.00 85.94 231 ASN A C 1
ATOM 1910 O O . ASN A 1 231 ? 16.857 6.618 -16.678 1.00 85.94 231 ASN A O 1
ATOM 1914 N N . VAL A 1 232 ? 16.859 5.355 -18.542 1.00 80.31 232 VAL A N 1
ATOM 1915 C CA . VAL A 1 232 ? 17.883 4.413 -18.077 1.00 80.31 232 VAL A CA 1
ATOM 1916 C C . VAL A 1 232 ? 19.193 4.784 -18.760 1.00 80.31 232 VAL A C 1
ATOM 1918 O O . VAL A 1 232 ? 19.284 4.694 -19.981 1.00 80.31 232 VAL A O 1
ATOM 1921 N N . SER A 1 233 ? 20.159 5.265 -17.977 1.00 61.22 233 SER A N 1
ATOM 1922 C CA . SER A 1 233 ? 21.545 5.493 -18.408 1.00 61.22 233 SER A CA 1
ATOM 1923 C C . SER A 1 233 ? 22.328 4.189 -18.457 1.00 61.22 233 SER A C 1
ATOM 1925 O O . SER A 1 233 ? 22.184 3.421 -17.474 1.00 61.22 233 SER A O 1
#

Radius of gyration: 20.22 Å; chains: 1; bounding box: 68×34×50 Å

Foldseek 3Di:
DDDPDDDDADDPDDDDPVNLVVLLVQCVVCVVPPCSLVVSCVVVSHDSVVSQLSNQLVLQVVLCVVLVQFWKKDKDAPVCVVVCLVFNDFFPVVCVVVVHDDDDQDPCPLLPPRLWGKIFTPDDLVVSVVVSCVVPPHWMKMWIFGSSVLSGFAKFWFLAASNQPVCVVPRVVRRGSVSVVQQADQWDQGNVRDIQGDDPDRSRHGSYSRIIMIHNDGDGSVGTPDMDIDDDD